Protein AF-0000000068956651 (afdb_homodimer)

Organism: NCBI:txid436295

Solvent-accessible surface area (backbone atoms only — not comparable to full-atom values): 17429 Å² total; per-residue (Å²): 123,46,76,46,71,62,50,81,87,43,48,63,55,54,47,54,40,53,52,33,66,89,42,26,72,74,52,77,58,66,85,76,68,53,68,66,58,46,50,61,71,66,43,92,45,91,49,49,46,50,36,29,34,25,52,97,86,38,73,45,30,41,36,38,42,38,31,48,79,53,74,34,39,35,39,30,31,36,56,51,76,50,58,28,79,94,56,62,94,69,58,56,67,58,52,53,49,51,51,51,50,51,42,32,64,73,71,57,64,34,49,28,40,36,42,76,43,50,67,82,45,53,72,60,51,51,54,41,42,74,72,58,31,42,78,38,27,48,40,72,57,52,32,54,54,96,92,36,68,36,42,22,29,35,31,34,31,68,118,122,47,78,45,72,63,47,82,88,43,48,63,55,52,48,54,40,55,53,33,66,88,42,26,71,75,51,76,58,66,86,78,68,53,67,68,58,47,49,62,70,66,45,92,45,93,49,51,47,52,35,27,34,24,54,96,86,36,73,44,30,41,35,40,40,38,31,50,80,54,75,33,38,35,39,31,30,37,56,50,75,50,58,28,76,92,55,61,94,69,57,56,66,59,54,53,49,51,51,49,49,49,43,32,65,73,70,58,65,35,51,28,39,35,41,75,43,49,67,82,45,52,72,60,52,52,55,41,43,74,73,59,31,40,78,38,29,50,42,70,57,50,31,55,52,95,89,35,67,38,40,21,29,35,32,36,33,68,118

Radius of gyration: 20.9 Å; Cα contacts (8 Å, |Δi|>4): 603; chains: 2; bounding box: 42×64×47 Å

pLDDT: mean 97.46, std 1.66, range [92.06, 98.94]

Secondary structure (DSSP, 8-state):
-EEEE--GGGHHHHHHHHTSHHHHTTSSPPSS--HHHHHHHHS--TTEEEEEEEETTEEEEEEEEE---SGGGTTEEEEEEEE-GGG-SSSHHHHHHHHHHHHHHHTS--SEEEEEEETT-HHHHHHHHHTT-EEEEEEEEEEEETTEEEEEEEEEEE-/-EEEE--GGGHHHHHHHHTSHHHHTTSSPPSS--HHHHHHHHS--TTEEEEEEEETTEEEEEEEEE---SGGGTTEEEEEEEE-GGG-SSSHHHHHHHHHHHHHHHTS--SEEEEEEETT-HHHHHHHHHTT-EEEEEEEEEEEETTEEEEEEEEEEE-

Nearest PDB structures (foldseek):
  2vi7-assembly2_C  TM=9.348E-01  e=1.326E-19  Pseudomonas aeruginosa
  6vfn-assembly1_A  TM=8.875E-01  e=1.197E-13  Bacillus thuringiensis
  2i79-assembly1_E  TM=8.623E-01  e=6.833E-14  Streptococcus pneumoniae TIGR4
  2i79-assembly3_D  TM=8.393E-01  e=7.741E-14  Streptococcus pneumoniae TIGR4
  5wif-assembly1_C  TM=8.301E-01  e=1.129E-12  Yersinia pestis

Sequence (318 aa):
MVIRHAEPKDYDAIRQIHAQPEVYHNTLQVPHPSLEMWQARLTEQAGVKQLVACIDDIVVGHLSIQVPQRPRRSHVADFGICVDARWHNRGIASALIRTMIDMCDNWLRVERIELTVFVDNEPAVAVYKKYGFEIEGTGKKYGLRNGEYVDAYFMARVKMVIRHAEPKDYDAIRQIHAQPEVYHNTLQVPHPSLEMWQARLTEQAGVKQLVACIDDIVVGHLSIQVPQRPRRSHVADFGICVDARWHNRGIASALIRTMIDMCDNWLRVERIELTVFVDNEPAVAVYKKYGFEIEGTGKKYGLRNGEYVDAYFMARVK

InterPro domains:
  IPR000182 GNAT domain [PF00583] (31-133)
  IPR000182 GNAT domain [PS51186] (1-156)
  IPR016181 Acyl-CoA N-acyltransferase [SSF55729] (1-158)
  IPR051531 N-acetyltransferase [PTHR43792] (2-153)

Structure (mmCIF, N/CA/C/O backbone):
data_AF-0000000068956651-model_v1
#
loop_
_entity.id
_entity.type
_entity.pdbx_description
1 polymer N-acetyltransferase
#
loop_
_atom_site.group_PDB
_atom_site.id
_atom_site.type_symbol
_atom_site.label_atom_id
_atom_site.label_alt_id
_atom_site.label_comp_id
_atom_site.label_asym_id
_atom_site.label_entity_id
_atom_site.label_seq_id
_atom_site.pdbx_PDB_ins_code
_atom_site.Cartn_x
_atom_site.Cartn_y
_atom_site.Cartn_z
_atom_site.occupancy
_atom_site.B_iso_or_equiv
_atom_site.auth_seq_id
_atom_site.auth_comp_id
_atom_site.auth_asym_id
_atom_site.auth_atom_id
_atom_site.pdbx_PDB_model_num
ATOM 1 N N . MET A 1 1 ? 7.754 28.656 15.336 1 95.25 1 MET A N 1
ATOM 2 C CA . MET A 1 1 ? 7.281 27.297 15.047 1 95.25 1 MET A CA 1
ATOM 3 C C . MET A 1 1 ? 8.375 26.266 15.312 1 95.25 1 MET A C 1
ATOM 5 O O . MET A 1 1 ? 9.523 26.469 14.93 1 95.25 1 MET A O 1
ATOM 9 N N . VAL A 1 2 ? 8.086 25.188 16 1 97.44 2 VAL A N 1
ATOM 10 C CA . VAL A 1 2 ? 9.031 24.141 16.359 1 97.44 2 VAL A CA 1
ATOM 11 C C . VAL A 1 2 ? 8.531 22.797 15.836 1 97.44 2 VAL A C 1
ATOM 13 O O . VAL A 1 2 ? 7.352 22.469 15.992 1 97.44 2 VAL A O 1
ATOM 16 N N . ILE A 1 3 ? 9.398 22.062 15.156 1 98.62 3 ILE A N 1
ATOM 17 C CA . ILE A 1 3 ? 9.109 20.688 14.773 1 98.62 3 ILE A CA 1
ATOM 18 C C . ILE A 1 3 ? 9.875 19.719 15.68 1 98.62 3 ILE A C 1
ATOM 20 O O . ILE A 1 3 ? 11.078 19.891 15.891 1 98.62 3 ILE A O 1
ATOM 24 N N . ARG A 1 4 ? 9.227 18.797 16.203 1 98.19 4 ARG A N 1
ATOM 25 C CA . ARG A 1 4 ? 9.844 17.812 17.078 1 98.19 4 ARG A CA 1
ATOM 26 C C . ARG A 1 4 ? 9.125 16.469 17 1 98.19 4 ARG A C 1
ATOM 28 O O . ARG A 1 4 ? 8.086 16.344 16.328 1 98.19 4 ARG A O 1
ATOM 35 N N . HIS A 1 5 ? 9.727 15.43 17.609 1 98 5 HIS A N 1
ATOM 36 C CA . HIS A 1 5 ? 9.062 14.133 17.703 1 98 5 HIS A CA 1
ATOM 37 C C . HIS A 1 5 ? 7.844 14.195 18.609 1 98 5 HIS A C 1
ATOM 39 O O . HIS A 1 5 ? 7.887 14.828 19.672 1 98 5 HIS A O 1
ATOM 45 N N . ALA A 1 6 ? 6.785 13.578 18.234 1 97.94 6 ALA A N 1
ATOM 46 C CA . ALA A 1 6 ? 5.582 13.5 19.047 1 97.94 6 ALA A CA 1
ATOM 47 C C . ALA A 1 6 ? 5.859 12.758 20.359 1 97.94 6 ALA A C 1
ATOM 49 O O . ALA A 1 6 ? 6.652 11.812 20.391 1 97.94 6 ALA A O 1
ATOM 50 N N . GLU A 1 7 ? 5.238 13.203 21.375 1 96.44 7 GLU A N 1
ATOM 51 C CA . GLU A 1 7 ? 5.258 12.578 22.703 1 96.44 7 GLU A CA 1
ATOM 52 C C . GLU A 1 7 ? 3.852 12.18 23.141 1 96.44 7 GLU A C 1
ATOM 54 O O . GLU A 1 7 ? 2.861 12.703 22.625 1 96.44 7 GLU A O 1
ATOM 59 N N . PRO A 1 8 ? 3.781 11.25 24.094 1 95.75 8 PRO A N 1
ATOM 60 C CA . PRO A 1 8 ? 2.455 10.812 24.547 1 95.75 8 PRO A CA 1
ATOM 61 C C . PRO A 1 8 ? 1.551 11.977 24.938 1 95.75 8 PRO A C 1
ATOM 63 O O . PRO A 1 8 ? 0.34 11.93 24.703 1 95.75 8 PRO A O 1
ATOM 66 N N . LYS A 1 9 ? 2.029 13.008 25.422 1 96 9 LYS A N 1
ATOM 67 C CA . LYS A 1 9 ? 1.229 14.164 25.812 1 96 9 LYS A CA 1
ATOM 68 C C . LYS A 1 9 ? 0.587 14.836 24.609 1 96 9 LYS A C 1
ATOM 70 O O . LYS A 1 9 ? -0.332 15.641 24.75 1 96 9 LYS A O 1
ATOM 75 N N . ASP A 1 10 ? 1.104 14.555 23.406 1 97.44 10 ASP A N 1
ATOM 76 C CA . ASP A 1 10 ? 0.609 15.188 22.188 1 97.44 10 ASP A CA 1
ATOM 77 C C . ASP A 1 10 ? -0.541 14.383 21.578 1 97.44 10 ASP A C 1
ATOM 79 O O . ASP A 1 10 ? -1.213 14.852 20.656 1 97.44 10 ASP A O 1
ATOM 83 N N . TYR A 1 11 ? -0.75 13.18 22.078 1 96.81 11 TYR A N 1
ATOM 84 C CA . TYR A 1 11 ? -1.603 12.219 21.391 1 96.81 11 TYR A CA 1
ATOM 85 C C . TYR A 1 11 ? -3.033 12.734 21.281 1 96.81 11 TYR A C 1
ATOM 87 O O . TYR A 1 11 ? -3.678 12.586 20.25 1 96.81 11 TYR A O 1
ATOM 95 N N . ASP A 1 12 ? -3.516 13.336 22.281 1 96.5 12 ASP A N 1
ATOM 96 C CA . ASP A 1 12 ? -4.879 13.859 22.25 1 96.5 12 ASP A CA 1
ATOM 97 C C . ASP A 1 12 ? -5.008 14.984 21.234 1 96.5 12 ASP A C 1
ATOM 99 O O . ASP A 1 12 ? -6.004 15.062 20.5 1 96.5 12 ASP A O 1
ATOM 103 N N . ALA A 1 13 ? -4.074 15.875 21.203 1 97.56 13 ALA A N 1
ATOM 104 C CA . ALA A 1 13 ? -4.094 16.969 20.234 1 97.56 13 ALA A CA 1
ATOM 105 C C . ALA A 1 13 ? -4.055 16.422 18.797 1 97.56 13 ALA A C 1
ATOM 107 O O . ALA A 1 13 ? -4.777 16.906 17.938 1 97.56 13 ALA A O 1
ATOM 108 N N . ILE A 1 14 ? -3.223 15.422 18.578 1 98.06 14 ILE A N 1
ATOM 109 C CA . ILE A 1 14 ? -3.133 14.797 17.266 1 98.06 14 ILE A CA 1
ATOM 110 C C . ILE A 1 14 ? -4.48 14.188 16.875 1 98.06 14 ILE A C 1
ATOM 112 O O . ILE A 1 14 ? -4.98 14.406 15.773 1 98.06 14 ILE A O 1
ATOM 116 N N . ARG A 1 15 ? -5.055 13.438 17.797 1 97.88 15 ARG A N 1
ATOM 117 C CA . ARG A 1 15 ? -6.367 12.844 17.578 1 97.88 15 ARG A CA 1
ATOM 118 C C . ARG A 1 15 ? -7.398 13.906 17.219 1 97.88 15 ARG A C 1
ATOM 120 O O . ARG A 1 15 ? -8.195 13.734 16.297 1 97.88 15 ARG A O 1
ATOM 127 N N . GLN A 1 16 ? -7.398 15.008 17.922 1 97.38 16 GLN A N 1
ATOM 128 C CA . GLN A 1 16 ? -8.367 16.078 17.719 1 97.38 16 GLN A CA 1
ATOM 129 C C . GLN A 1 16 ? -8.211 16.688 16.328 1 97.38 16 GLN A C 1
ATOM 131 O O . GLN A 1 16 ? -9.203 17 15.664 1 97.38 16 GLN A O 1
ATOM 136 N N . ILE A 1 17 ? -7.004 16.859 15.914 1 98.06 17 ILE A N 1
ATOM 137 C CA . ILE A 1 17 ? -6.766 17.375 14.57 1 98.06 17 ILE A CA 1
ATOM 138 C C . ILE A 1 17 ? -7.344 16.422 13.539 1 98.06 17 ILE A C 1
ATOM 140 O O . ILE A 1 17 ? -8.078 16.828 12.641 1 98.06 17 ILE A O 1
ATOM 144 N N . HIS A 1 18 ? -7.09 15.133 13.688 1 97.69 18 HIS A N 1
ATOM 145 C CA . HIS A 1 18 ? -7.504 14.117 12.727 1 97.69 18 HIS A CA 1
ATOM 146 C C . HIS A 1 18 ? -9.016 13.898 12.773 1 97.69 18 HIS A C 1
ATOM 148 O O . HIS A 1 18 ? -9.586 13.281 11.867 1 97.69 18 HIS A O 1
ATOM 154 N N . ALA A 1 19 ? -9.641 14.453 13.805 1 97.56 19 ALA A N 1
ATOM 155 C CA . ALA A 1 19 ? -11.086 14.305 13.938 1 97.56 19 ALA A CA 1
ATOM 156 C C . ALA A 1 19 ? -11.828 15.438 13.234 1 97.56 19 ALA A C 1
ATOM 158 O O . ALA A 1 19 ? -13.055 15.422 13.141 1 97.56 19 ALA A O 1
ATOM 159 N N . GLN A 1 20 ? -11.117 16.406 12.75 1 97.88 20 GLN A N 1
ATOM 160 C CA . GLN A 1 20 ? -11.727 17.5 12.008 1 97.88 20 GLN A CA 1
ATOM 161 C C . GLN A 1 20 ? -12.195 17.047 10.633 1 97.88 20 GLN A C 1
ATOM 163 O O . GLN A 1 20 ? -11.438 16.406 9.898 1 97.88 20 GLN A O 1
ATOM 168 N N . PRO A 1 21 ? -13.375 17.391 10.258 1 97.06 21 PRO A N 1
ATOM 169 C CA . PRO A 1 21 ? -13.867 17 8.938 1 97.06 21 PRO A CA 1
ATOM 170 C C . PRO A 1 21 ? -12.977 17.484 7.797 1 97.06 21 PRO A C 1
ATOM 172 O O . PRO A 1 21 ? -12.805 16.797 6.797 1 97.06 21 PRO A O 1
ATOM 175 N N . GLU A 1 22 ? -12.414 18.625 7.941 1 95.5 22 GLU A N 1
ATOM 176 C CA . GLU A 1 22 ? -11.516 19.203 6.945 1 95.5 22 GLU A CA 1
ATOM 177 C C . GLU A 1 22 ? -10.273 18.328 6.758 1 95.5 22 GLU A C 1
ATOM 179 O O . GLU A 1 22 ? -9.633 18.359 5.707 1 95.5 22 GLU A O 1
ATOM 184 N N . VAL A 1 23 ? -10.008 17.516 7.789 1 96.5 23 VAL A N 1
ATOM 185 C CA . VAL A 1 23 ? -8.797 16.703 7.793 1 96.5 23 VAL A CA 1
ATOM 186 C C . VAL A 1 23 ? -9.125 15.273 7.355 1 96.5 23 VAL A C 1
ATOM 188 O O . VAL A 1 23 ? -8.617 14.797 6.344 1 96.5 23 VAL A O 1
ATOM 191 N N . TYR A 1 24 ? -10.094 14.625 8.102 1 96.5 24 TYR A N 1
ATOM 192 C CA . TYR A 1 24 ? -10.305 13.211 7.82 1 96.5 24 TYR A CA 1
ATOM 193 C C . TYR A 1 24 ? -10.93 13.016 6.445 1 96.5 24 TYR A C 1
ATOM 195 O O . TYR A 1 24 ? -10.852 11.93 5.867 1 96.5 24 TYR A O 1
ATOM 203 N N . HIS A 1 25 ? -11.5 14.062 5.859 1 96.81 25 HIS A N 1
ATOM 204 C CA . HIS A 1 25 ? -12.047 14.031 4.508 1 96.81 25 HIS A CA 1
ATOM 205 C C . HIS A 1 25 ? -10.984 13.648 3.488 1 96.81 25 HIS A C 1
ATOM 207 O O . HIS A 1 25 ? -11.281 13.016 2.475 1 96.81 25 HIS A O 1
ATOM 213 N N . ASN A 1 26 ? -9.805 13.953 3.791 1 97 26 ASN A N 1
ATOM 214 C CA . ASN A 1 26 ? -8.703 13.734 2.859 1 97 26 ASN A CA 1
ATOM 215 C C . ASN A 1 26 ? -7.789 12.602 3.326 1 97 26 ASN A C 1
ATOM 217 O O . ASN A 1 26 ? -6.641 12.508 2.891 1 97 26 ASN A O 1
ATOM 221 N N . THR A 1 27 ? -8.242 11.742 4.188 1 96.5 27 THR A N 1
ATOM 222 C CA . THR A 1 27 ? -7.562 10.539 4.656 1 96.5 27 THR A CA 1
ATOM 223 C C . THR A 1 27 ? -8.422 9.305 4.426 1 96.5 27 THR A C 1
ATOM 225 O O . THR A 1 27 ? -9.492 9.391 3.814 1 96.5 27 THR A O 1
ATOM 228 N N . LEU A 1 28 ? -7.988 8.203 4.941 1 96.94 28 LEU A N 1
ATOM 229 C CA . LEU A 1 28 ? -8.75 6.969 4.855 1 96.94 28 LEU A CA 1
ATOM 230 C C . LEU A 1 28 ? -9.383 6.621 6.199 1 96.94 28 LEU A C 1
ATOM 232 O O . LEU A 1 28 ? -9.859 5.5 6.398 1 96.94 2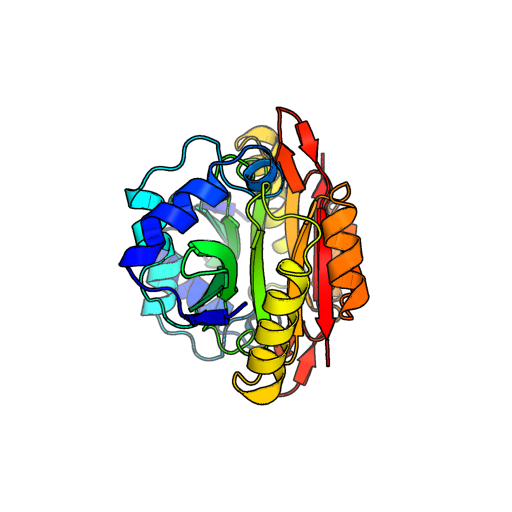8 LEU A O 1
ATOM 236 N N . GLN A 1 29 ? -9.328 7.562 7.129 1 95.69 29 GLN A N 1
ATOM 237 C CA . GLN A 1 29 ? -9.969 7.414 8.43 1 95.69 29 GLN A CA 1
ATOM 238 C C . GLN A 1 29 ? -11.469 7.664 8.328 1 95.69 29 GLN A C 1
ATOM 240 O O . GLN A 1 29 ? -11.922 8.492 7.539 1 95.69 29 GLN A O 1
ATOM 245 N N . VAL A 1 30 ? -12.195 6.953 9.18 1 94.94 30 VAL A N 1
ATOM 246 C CA . VAL A 1 30 ? -13.617 7.242 9.312 1 94.94 30 VAL A CA 1
ATOM 247 C C . VAL A 1 30 ? -13.828 8.281 10.414 1 94.94 30 VAL A C 1
ATOM 249 O O . VAL A 1 30 ? -12.953 8.484 11.258 1 94.94 30 VAL A O 1
ATOM 252 N N . PRO A 1 31 ? -14.93 8.961 10.359 1 95.81 31 PRO A N 1
ATOM 253 C CA . PRO A 1 31 ? -15.203 9.953 11.406 1 95.81 31 PRO A CA 1
ATOM 254 C C . PRO A 1 31 ? -15.203 9.352 12.805 1 95.81 31 PRO A C 1
ATOM 256 O O . PRO A 1 31 ? -15.305 8.133 12.961 1 95.81 31 PRO A O 1
ATOM 259 N N . HIS A 1 32 ? -14.914 10.148 13.797 1 95 32 HIS A N 1
ATOM 260 C CA . HIS A 1 32 ? -15.008 9.859 15.227 1 95 32 HIS A CA 1
ATOM 261 C C . HIS A 1 32 ? -14 8.789 15.633 1 95 32 HIS A C 1
ATOM 263 O O . HIS A 1 32 ? -14.383 7.758 16.203 1 95 32 HIS A O 1
ATOM 269 N N . PRO A 1 33 ? -12.75 9.07 15.367 1 92.94 33 PRO A N 1
ATOM 270 C CA . PRO A 1 33 ? -11.734 8.102 15.789 1 92.94 33 PRO A CA 1
ATOM 271 C C . PRO A 1 33 ? -11.625 7.992 17.297 1 92.94 33 PRO A C 1
ATOM 273 O O . PRO A 1 33 ? -11.75 8.992 18.016 1 92.94 33 PRO A O 1
ATOM 276 N N . SER A 1 34 ? -11.391 6.852 17.781 1 92.69 34 SER A N 1
ATOM 277 C CA . SER A 1 34 ? -11.227 6.648 19.203 1 92.69 34 SER A CA 1
ATOM 278 C C . SER A 1 34 ? -9.82 7.02 19.672 1 92.69 34 SER A C 1
ATOM 280 O O . SER A 1 34 ? -8.883 7.023 18.859 1 92.69 34 SER A O 1
ATOM 282 N N . LEU A 1 35 ? -9.758 7.316 20.906 1 92.12 35 LEU A N 1
ATOM 283 C CA . LEU A 1 35 ? -8.445 7.57 21.484 1 92.12 35 LEU A CA 1
ATOM 284 C C . LEU A 1 35 ? -7.574 6.32 21.422 1 92.12 35 LEU A C 1
ATOM 286 O O . LEU A 1 35 ? -6.375 6.41 21.141 1 92.12 35 LEU A O 1
ATOM 290 N N . GLU A 1 36 ? -8.117 5.23 21.656 1 93.38 36 GLU A N 1
ATOM 291 C CA . GLU A 1 36 ? -7.395 3.963 21.625 1 93.38 36 GLU A CA 1
ATOM 292 C C . GLU A 1 36 ? -6.77 3.707 20.266 1 93.38 36 GLU A C 1
ATOM 294 O O . GLU A 1 36 ? -5.621 3.271 20.172 1 93.38 36 GLU A O 1
ATOM 299 N N . MET A 1 37 ? -7.5 3.979 19.266 1 92.81 37 MET A N 1
ATOM 300 C CA . MET A 1 37 ? -7 3.822 17.906 1 92.81 37 MET A CA 1
ATOM 301 C C . MET A 1 37 ? -5.762 4.684 17.688 1 92.81 37 MET A C 1
ATOM 303 O O . MET A 1 37 ? -4.746 4.199 17.172 1 92.81 37 MET A O 1
ATOM 307 N N . TRP A 1 38 ? -5.824 5.898 18.094 1 94.06 38 TRP A N 1
ATOM 308 C CA . TRP A 1 38 ? -4.727 6.824 17.844 1 94.06 38 TRP A CA 1
ATOM 309 C C . TRP A 1 38 ? -3.537 6.52 18.75 1 94.06 38 TRP A C 1
ATOM 311 O O . TRP A 1 38 ? -2.383 6.672 18.344 1 94.06 38 TRP A O 1
ATOM 321 N N . GLN A 1 39 ? -3.818 6.109 19.922 1 94.25 39 GLN A N 1
ATOM 322 C CA . GLN A 1 39 ? -2.723 5.664 20.781 1 94.25 39 GLN A CA 1
ATOM 323 C C . GLN A 1 39 ? -1.95 4.52 20.141 1 94.25 39 GLN A C 1
ATOM 325 O O . GLN A 1 39 ? -0.717 4.523 20.125 1 94.25 39 GLN A O 1
ATOM 330 N N . ALA A 1 40 ? -2.643 3.596 19.641 1 94.44 40 ALA A N 1
ATOM 331 C CA . ALA A 1 40 ? -2.002 2.467 18.969 1 94.44 40 ALA A CA 1
ATOM 332 C C . ALA A 1 40 ? -1.2 2.93 17.75 1 94.44 40 ALA A C 1
ATOM 334 O O . ALA A 1 40 ? -0.077 2.471 17.531 1 94.44 40 ALA A O 1
ATOM 335 N N . ARG A 1 41 ? -1.756 3.838 17 1 94.81 41 ARG A N 1
ATOM 336 C CA . ARG A 1 41 ? -1.136 4.344 15.781 1 94.81 41 ARG A CA 1
ATOM 337 C C . ARG A 1 41 ? 0.124 5.145 16.094 1 94.81 41 ARG A C 1
ATOM 339 O O . ARG A 1 41 ? 1.064 5.172 15.305 1 94.81 41 ARG A O 1
ATOM 346 N N . LEU A 1 42 ? 0.114 5.762 17.266 1 96.81 42 LEU A N 1
ATOM 347 C CA . LEU A 1 42 ? 1.177 6.707 17.594 1 96.81 42 LEU A CA 1
ATOM 348 C C . LEU A 1 42 ? 2.25 6.039 18.453 1 96.81 42 LEU A C 1
ATOM 350 O O . LEU A 1 42 ? 3.346 6.582 18.609 1 96.81 42 LEU A O 1
ATOM 354 N N . THR A 1 43 ? 1.891 4.914 18.938 1 95.62 43 THR A N 1
ATOM 355 C CA . THR A 1 43 ? 2.881 4.168 19.703 1 95.62 43 THR A CA 1
ATOM 356 C C . THR A 1 43 ? 4.09 3.828 18.844 1 95.62 43 THR A C 1
ATOM 358 O O . THR A 1 43 ? 3.947 3.549 17.641 1 95.62 43 THR A O 1
ATOM 361 N N . GLU A 1 44 ? 5.227 3.787 19.484 1 94.38 44 GLU A N 1
ATOM 362 C CA . GLU A 1 44 ? 6.48 3.539 18.781 1 94.38 44 GLU A CA 1
ATOM 363 C C . GLU A 1 44 ? 6.43 2.225 18 1 94.38 44 GLU A C 1
ATOM 365 O O . GLU A 1 44 ? 6.051 1.188 18.562 1 94.38 44 GLU A O 1
ATOM 370 N N . GLN A 1 45 ? 6.785 2.332 16.766 1 95.69 45 GLN A N 1
ATOM 371 C CA . GLN A 1 45 ? 6.855 1.182 15.875 1 95.69 45 GLN A CA 1
ATOM 372 C C . GLN A 1 45 ? 8.109 1.237 15.016 1 95.69 45 GLN A C 1
ATOM 374 O O . GLN A 1 45 ? 8.539 2.316 14.594 1 95.69 45 GLN A O 1
ATOM 379 N N . ALA A 1 46 ? 8.68 0.063 14.766 1 95.81 46 ALA A N 1
ATOM 380 C CA . ALA A 1 46 ? 9.852 0.002 13.891 1 95.81 46 ALA A CA 1
ATOM 381 C C . ALA A 1 46 ? 9.555 0.632 12.531 1 95.81 46 ALA A C 1
ATOM 383 O O . ALA A 1 46 ? 8.523 0.346 11.922 1 95.81 46 ALA A O 1
ATOM 384 N N . GLY A 1 47 ? 10.391 1.574 12.094 1 97.56 47 GLY A N 1
ATOM 385 C CA . GLY A 1 47 ? 10.289 2.17 10.766 1 97.56 47 GLY A CA 1
ATOM 386 C C . GLY A 1 47 ? 9.32 3.34 10.719 1 97.56 47 GLY A C 1
ATOM 387 O O . GLY A 1 47 ? 9.062 3.887 9.641 1 97.56 47 GLY A O 1
ATOM 388 N N . VAL A 1 48 ? 8.797 3.701 11.906 1 98.19 48 VAL A N 1
ATOM 389 C CA . VAL A 1 48 ? 7.816 4.781 11.914 1 98.19 48 VAL A CA 1
ATOM 390 C C . VAL A 1 48 ? 8.336 5.949 12.75 1 98.19 48 VAL A C 1
ATOM 392 O O . VAL A 1 48 ? 8.852 5.75 13.852 1 98.19 48 VAL A O 1
ATOM 395 N N . LYS A 1 49 ? 8.273 7.141 12.211 1 98.12 49 LYS A N 1
ATOM 396 C CA . LYS A 1 49 ? 8.57 8.375 12.93 1 98.12 49 LYS A CA 1
ATOM 397 C C . LYS A 1 49 ? 7.355 9.297 12.969 1 98.12 49 LYS A C 1
ATOM 399 O O . LYS A 1 49 ? 6.641 9.43 11.977 1 98.12 49 LYS A O 1
ATOM 404 N N . GLN A 1 50 ? 7.152 9.852 14.141 1 98.5 50 GLN A N 1
ATOM 405 C CA . GLN A 1 50 ? 6.059 10.789 14.359 1 98.5 50 GLN A CA 1
ATOM 406 C C . GLN A 1 50 ? 6.586 12.195 14.648 1 98.5 50 GLN A C 1
ATOM 408 O O . GLN A 1 50 ? 7.305 12.398 15.625 1 98.5 50 GLN A O 1
ATOM 413 N N . LEU A 1 51 ? 6.16 13.125 13.789 1 98.75 51 LEU A N 1
ATOM 414 C CA . LEU A 1 51 ? 6.559 14.516 13.992 1 98.75 51 LEU A CA 1
ATOM 415 C C . LEU A 1 51 ? 5.344 15.391 14.266 1 98.75 51 LEU A C 1
ATOM 417 O O . LEU A 1 51 ? 4.277 15.18 13.695 1 98.75 51 LEU A O 1
ATOM 421 N N . VAL A 1 52 ? 5.535 16.406 15.109 1 98.81 52 VAL A N 1
ATOM 422 C CA . VAL A 1 52 ? 4.516 17.438 15.305 1 98.81 52 VAL A CA 1
ATOM 423 C C . VAL A 1 52 ? 5.121 18.812 15.047 1 98.81 52 VAL A C 1
ATOM 425 O O . VAL A 1 52 ? 6.309 19.031 15.289 1 98.81 52 VAL A O 1
ATOM 428 N N . ALA A 1 53 ? 4.328 19.688 14.508 1 98.88 53 ALA A N 1
ATOM 429 C CA . ALA A 1 53 ? 4.605 21.109 14.469 1 98.88 53 ALA A CA 1
ATOM 430 C C . ALA A 1 53 ? 3.91 21.844 15.625 1 98.88 53 ALA A C 1
ATOM 432 O O . ALA A 1 53 ? 2.715 21.641 15.859 1 98.88 53 ALA A O 1
ATOM 433 N N . CYS A 1 54 ? 4.684 22.688 16.328 1 98.62 54 CYS A N 1
ATOM 434 C CA . CYS A 1 54 ? 4.141 23.391 17.484 1 98.62 54 CYS A CA 1
ATOM 435 C C . CYS A 1 54 ? 4.328 24.906 17.328 1 98.62 54 CYS A C 1
ATOM 437 O O . CYS A 1 54 ? 5.379 25.359 16.875 1 98.62 54 CYS A O 1
ATOM 439 N N . ILE A 1 55 ? 3.25 25.625 17.594 1 98 55 ILE A N 1
ATOM 440 C CA . ILE A 1 55 ? 3.297 27.062 17.75 1 98 55 ILE A CA 1
ATOM 441 C C . ILE A 1 55 ? 2.883 27.438 19.172 1 98 55 ILE A C 1
ATOM 443 O O . ILE A 1 55 ? 1.767 27.141 19.609 1 98 55 ILE A O 1
ATOM 447 N N . ASP A 1 56 ? 3.773 28.125 19.938 1 95.44 56 ASP A N 1
ATOM 448 C CA . ASP A 1 56 ? 3.543 28.453 21.344 1 95.44 56 ASP A CA 1
ATOM 449 C C . ASP A 1 56 ? 3.113 27.234 22.141 1 95.44 56 ASP A C 1
ATOM 451 O O . ASP A 1 56 ? 2.113 27.266 22.859 1 95.44 56 ASP A O 1
ATOM 455 N N . ASP A 1 57 ? 3.693 26 21.859 1 94.06 57 ASP A N 1
ATOM 456 C CA . ASP A 1 57 ? 3.564 24.719 22.547 1 94.06 57 ASP A CA 1
ATOM 457 C C . ASP A 1 57 ? 2.219 24.062 22.234 1 94.06 57 ASP A C 1
ATOM 459 O O . ASP A 1 57 ? 1.831 23.094 22.891 1 94.06 57 ASP A O 1
ATOM 463 N N . ILE A 1 58 ? 1.542 24.672 21.281 1 97.56 58 ILE A N 1
ATOM 464 C CA . ILE A 1 58 ? 0.313 24.062 20.781 1 97.56 58 ILE A CA 1
ATOM 465 C C . ILE A 1 58 ? 0.621 23.219 19.547 1 97.56 58 ILE A C 1
ATOM 467 O O . ILE A 1 58 ? 1.26 23.688 18.594 1 97.56 58 ILE A O 1
ATOM 471 N N . VAL A 1 59 ? 0.198 21.953 19.609 1 98.75 59 VAL A N 1
ATOM 472 C CA . VAL A 1 59 ? 0.351 21.109 18.438 1 98.75 59 VAL A CA 1
ATOM 473 C C . VAL A 1 59 ? -0.614 21.562 17.344 1 98.75 59 VAL A C 1
ATOM 475 O O . VAL A 1 59 ? -1.83 21.578 17.547 1 98.75 59 VAL A O 1
ATOM 478 N N . VAL A 1 60 ? -0.076 21.891 16.141 1 98.69 60 VAL A N 1
ATOM 479 C CA . VAL A 1 60 ? -0.92 22.453 15.102 1 98.69 60 VAL A CA 1
ATOM 480 C C . VAL A 1 60 ? -0.798 21.625 13.828 1 98.69 60 VAL A C 1
ATOM 482 O O . VAL A 1 60 ? -1.486 21.891 12.836 1 98.69 60 VAL A O 1
ATOM 485 N N . GLY A 1 61 ? 0.088 20.625 13.789 1 98.75 61 GLY A N 1
ATOM 486 C CA . GLY A 1 61 ? 0.276 19.719 12.664 1 98.75 61 GLY A CA 1
ATOM 487 C C . GLY A 1 61 ? 0.947 18.406 13.047 1 98.75 61 GLY A C 1
ATOM 488 O O . GLY A 1 61 ? 1.588 18.328 14.102 1 98.75 61 GLY A O 1
ATOM 489 N N . HIS A 1 62 ? 0.758 17.422 12.234 1 98.81 62 HIS A N 1
ATOM 490 C CA . HIS A 1 62 ? 1.287 16.078 12.461 1 98.81 62 HIS A CA 1
ATOM 491 C C . HIS A 1 62 ? 1.717 15.43 11.148 1 98.81 62 HIS A C 1
ATOM 493 O O . HIS A 1 62 ? 1.047 15.578 10.125 1 98.81 62 HIS A O 1
ATOM 499 N N . LEU A 1 63 ? 2.838 14.781 11.164 1 98.88 63 LEU A N 1
ATOM 500 C CA . LEU A 1 63 ? 3.348 14.031 10.016 1 98.88 63 LEU A CA 1
ATOM 501 C C . LEU A 1 63 ? 3.971 12.711 10.469 1 98.88 63 LEU A C 1
ATOM 503 O O . LEU A 1 63 ? 4.801 12.688 11.375 1 98.88 63 LEU A O 1
ATOM 507 N N . SER A 1 64 ? 3.547 11.68 9.875 1 98.75 64 SER A N 1
ATOM 508 C CA . SER A 1 64 ? 4.117 10.359 10.125 1 98.75 64 SER A CA 1
ATOM 509 C C . SER A 1 64 ? 4.93 9.867 8.938 1 98.75 64 SER A C 1
ATOM 511 O O . SER A 1 64 ? 4.488 9.984 7.789 1 98.75 64 SER A O 1
ATOM 513 N N . ILE A 1 65 ? 6.133 9.422 9.188 1 98.75 65 ILE A N 1
ATOM 514 C CA . ILE A 1 65 ? 6.996 8.789 8.195 1 98.75 65 ILE A CA 1
ATOM 515 C C . ILE A 1 65 ? 7 7.277 8.406 1 98.75 65 ILE A C 1
ATOM 517 O O . ILE A 1 65 ? 7.195 6.801 9.523 1 98.75 65 ILE A O 1
ATOM 521 N N . GLN A 1 66 ? 6.742 6.562 7.379 1 98.62 66 GLN A N 1
ATOM 522 C CA . GLN A 1 66 ? 6.809 5.109 7.445 1 98.62 66 GLN A CA 1
ATOM 523 C C . GLN A 1 66 ? 7.832 4.559 6.461 1 98.62 66 GLN A C 1
ATOM 525 O O . GLN A 1 66 ? 7.695 4.742 5.246 1 98.62 66 GLN A O 1
ATOM 530 N N . VAL A 1 67 ? 8.852 3.893 6.977 1 98.56 67 VAL A N 1
ATOM 531 C CA . VAL A 1 67 ? 9.828 3.168 6.172 1 98.56 67 VAL A CA 1
ATOM 532 C C . VAL A 1 67 ? 9.609 1.664 6.32 1 98.56 67 VAL A C 1
ATOM 534 O O . VAL A 1 67 ? 9.852 1.098 7.391 1 98.56 67 VAL A O 1
ATOM 537 N N . PRO A 1 68 ? 9.141 1.035 5.195 1 97.81 68 PRO A N 1
ATOM 538 C CA . PRO A 1 68 ? 8.945 -0.414 5.289 1 97.81 68 PRO A CA 1
ATOM 539 C C . PRO A 1 68 ? 10.195 -1.147 5.773 1 97.81 68 PRO A C 1
ATOM 541 O O . PRO A 1 68 ? 11.312 -0.778 5.402 1 97.81 68 PRO A O 1
ATOM 544 N N . GLN A 1 69 ? 9.93 -2.195 6.543 1 95.31 69 GLN A N 1
ATOM 545 C CA . GLN A 1 69 ? 11.055 -2.947 7.098 1 95.31 69 GLN A CA 1
ATOM 546 C C . GLN A 1 69 ? 11.484 -4.062 6.148 1 95.31 69 GLN A C 1
ATOM 548 O O . GLN A 1 69 ? 12.57 -4.625 6.301 1 95.31 69 GLN A O 1
ATOM 553 N N . ARG A 1 70 ? 10.609 -4.426 5.219 1 94 70 ARG A N 1
ATOM 554 C CA . ARG A 1 70 ? 11 -5.391 4.199 1 94 70 ARG A CA 1
ATOM 555 C C . ARG A 1 70 ? 12.172 -4.867 3.369 1 94 70 ARG A C 1
ATOM 557 O O . ARG A 1 70 ? 12.094 -3.773 2.807 1 94 70 ARG A O 1
ATOM 564 N N . PRO A 1 71 ? 13.211 -5.664 3.219 1 95.56 71 PRO A N 1
ATOM 565 C CA . PRO A 1 71 ? 14.461 -5.145 2.664 1 95.56 71 PRO A CA 1
ATOM 566 C C . PRO A 1 71 ? 14.297 -4.602 1.245 1 95.56 71 PRO A C 1
ATOM 568 O O . PRO A 1 71 ? 14.914 -3.598 0.889 1 95.56 71 PRO A O 1
ATOM 571 N N . ARG A 1 72 ? 13.453 -5.176 0.453 1 97.81 72 ARG A N 1
ATOM 572 C CA . ARG A 1 72 ? 13.391 -4.816 -0.959 1 97.81 72 ARG A CA 1
ATOM 573 C C . ARG A 1 72 ? 12.555 -3.559 -1.165 1 97.81 72 ARG A C 1
ATOM 575 O O . ARG A 1 72 ? 12.445 -3.055 -2.285 1 97.81 72 ARG A O 1
ATOM 582 N N . ARG A 1 73 ? 11.992 -3.023 -0.052 1 98.44 73 ARG A N 1
ATOM 583 C CA . ARG A 1 73 ? 11.273 -1.751 -0.095 1 98.44 73 ARG A CA 1
ATOM 584 C C . ARG A 1 73 ? 11.812 -0.788 0.96 1 98.44 73 ARG A C 1
ATOM 5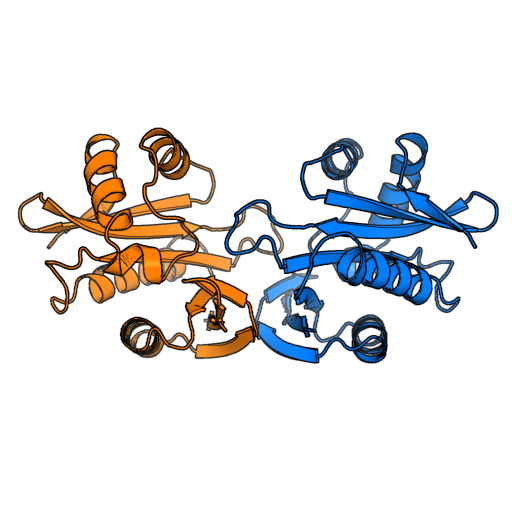86 O O . ARG A 1 73 ? 11.219 0.262 1.209 1 98.44 73 ARG A O 1
ATOM 593 N N . SER A 1 74 ? 12.945 -1.153 1.613 1 98 74 SER A N 1
ATOM 594 C CA . SER A 1 74 ? 13.406 -0.389 2.768 1 98 74 SER A CA 1
ATOM 595 C C . SER A 1 74 ? 14.023 0.939 2.342 1 98 74 SER A C 1
ATOM 597 O O . SER A 1 74 ? 14.289 1.804 3.178 1 98 74 SER A O 1
ATOM 599 N N . HIS A 1 75 ? 14.242 1.139 1.037 1 98.69 75 HIS A N 1
ATOM 600 C CA . HIS A 1 75 ? 14.727 2.408 0.508 1 98.69 75 HIS A CA 1
ATOM 601 C C . HIS A 1 75 ? 13.578 3.373 0.25 1 98.69 75 HIS A C 1
ATOM 603 O O . HIS A 1 75 ? 13.781 4.473 -0.263 1 98.69 75 HIS A O 1
ATOM 609 N N . VAL A 1 76 ? 12.344 3.033 0.565 1 98.88 76 VAL A N 1
ATOM 610 C CA . VAL A 1 76 ? 11.133 3.799 0.303 1 98.88 76 VAL A CA 1
ATOM 611 C C . VAL A 1 76 ? 10.57 4.34 1.616 1 98.88 76 VAL A C 1
ATOM 613 O O . VAL A 1 76 ? 10.625 3.662 2.646 1 98.88 76 VAL A O 1
ATOM 616 N N . ALA A 1 77 ? 9.992 5.52 1.589 1 98.88 77 ALA A N 1
ATOM 617 C CA . ALA A 1 77 ? 9.195 6.051 2.689 1 98.88 77 ALA A CA 1
ATOM 618 C C . ALA A 1 77 ? 7.809 6.469 2.207 1 98.88 77 ALA A C 1
ATOM 620 O O . ALA A 1 77 ? 7.66 6.984 1.098 1 98.88 77 ALA A O 1
ATOM 621 N N . ASP A 1 78 ? 6.867 6.199 2.938 1 98.75 78 ASP A N 1
ATOM 622 C CA . ASP A 1 78 ? 5.527 6.77 2.824 1 98.75 78 ASP A CA 1
ATOM 623 C C . ASP A 1 78 ? 5.238 7.723 3.98 1 98.75 78 ASP A C 1
ATOM 625 O O . ASP A 1 78 ? 5.863 7.633 5.039 1 98.75 78 ASP A O 1
ATOM 629 N N . PHE A 1 79 ? 4.281 8.633 3.73 1 98.75 79 PHE A N 1
ATOM 630 C CA . PHE A 1 79 ? 3.996 9.555 4.824 1 98.75 79 PHE A CA 1
ATOM 631 C C . PHE A 1 79 ? 2.562 10.062 4.746 1 98.75 79 PHE A C 1
ATOM 633 O O . PHE A 1 79 ? 1.917 9.961 3.703 1 98.75 79 PHE A O 1
ATOM 640 N N . GLY A 1 80 ? 2.068 10.484 5.82 1 98.12 80 GLY A N 1
ATOM 641 C CA . GLY A 1 80 ? 0.844 11.25 5.98 1 98.12 80 GLY A CA 1
ATOM 642 C C . GLY A 1 80 ? 1.047 12.547 6.75 1 98.12 80 GLY A C 1
ATOM 643 O O . GLY A 1 80 ? 1.936 12.633 7.598 1 98.12 80 GLY A O 1
ATOM 644 N N . ILE A 1 81 ? 0.197 13.477 6.43 1 98.62 81 ILE A N 1
ATOM 645 C CA . ILE A 1 81 ? 0.365 14.789 7.043 1 98.62 81 ILE A CA 1
ATOM 646 C C . ILE A 1 81 ? -1.001 15.438 7.262 1 98.62 81 ILE A C 1
ATOM 648 O O . ILE A 1 81 ? -1.922 15.242 6.465 1 98.62 81 ILE A O 1
ATOM 652 N N . CYS A 1 82 ? -1.083 16.125 8.328 1 98.12 82 CYS A N 1
ATOM 653 C CA . CYS A 1 82 ? -2.262 16.953 8.586 1 98.12 82 CYS A CA 1
ATOM 654 C C . CYS A 1 82 ? -1.884 18.234 9.305 1 98.12 82 CYS A C 1
ATOM 656 O O . CYS A 1 82 ? -0.864 18.297 10 1 98.12 82 CYS A O 1
ATOM 658 N N . VAL A 1 83 ? -2.629 19.219 9.023 1 98.31 83 VAL A N 1
ATOM 659 C CA . VAL A 1 83 ? -2.531 20.516 9.703 1 98.31 83 VAL A CA 1
ATOM 660 C C . VAL A 1 83 ? -3.893 20.891 10.281 1 98.31 83 VAL A C 1
ATOM 662 O O . VAL A 1 83 ? -4.922 20.734 9.617 1 98.31 83 VAL A O 1
ATOM 665 N N . ASP A 1 84 ? -3.881 21.312 11.492 1 98.38 84 ASP A N 1
ATOM 666 C CA . ASP A 1 84 ? -5.094 21.859 12.094 1 98.38 84 ASP A CA 1
ATOM 667 C C . ASP A 1 84 ? -5.73 22.922 11.188 1 98.38 84 ASP A C 1
ATOM 669 O O . ASP A 1 84 ? -5.07 23.859 10.766 1 98.38 84 ASP A O 1
ATOM 673 N N . ALA A 1 85 ? -6.961 22.734 10.945 1 96.94 85 ALA A N 1
ATOM 674 C CA . ALA A 1 85 ? -7.664 23.578 9.984 1 96.94 85 ALA A CA 1
ATOM 675 C C . ALA A 1 85 ? -7.633 25.047 10.414 1 96.94 85 ALA A C 1
ATOM 677 O O . ALA A 1 85 ? -7.625 25.953 9.57 1 96.94 85 ALA A O 1
ATOM 678 N N . ARG A 1 86 ? -7.547 25.312 11.68 1 95.88 86 ARG A N 1
ATOM 679 C CA . ARG A 1 86 ? -7.531 26.672 12.219 1 95.88 86 ARG A CA 1
ATOM 680 C C . ARG A 1 86 ? -6.195 27.359 11.945 1 95.88 86 ARG A C 1
ATOM 682 O O . ARG A 1 86 ? -6.078 28.578 12.078 1 95.88 86 ARG A O 1
ATOM 689 N N . TRP A 1 87 ? -5.234 26.578 11.484 1 96.25 87 TRP A N 1
ATOM 690 C CA . TRP A 1 87 ? -3.883 27.094 11.32 1 96.25 87 TRP A CA 1
ATOM 691 C C . TRP A 1 87 ? -3.428 26.969 9.867 1 96.25 87 TRP A C 1
ATOM 693 O O . TRP A 1 87 ? -2.229 26.984 9.586 1 96.25 87 TRP A O 1
ATOM 703 N N . HIS A 1 88 ? -4.32 26.828 8.938 1 93.5 88 HIS A N 1
ATOM 704 C CA . HIS A 1 88 ? -3.971 26.688 7.531 1 93.5 88 HIS A CA 1
ATOM 705 C C . HIS A 1 88 ? -3.34 27.953 6.98 1 93.5 88 HIS A C 1
ATOM 707 O O . HIS A 1 88 ?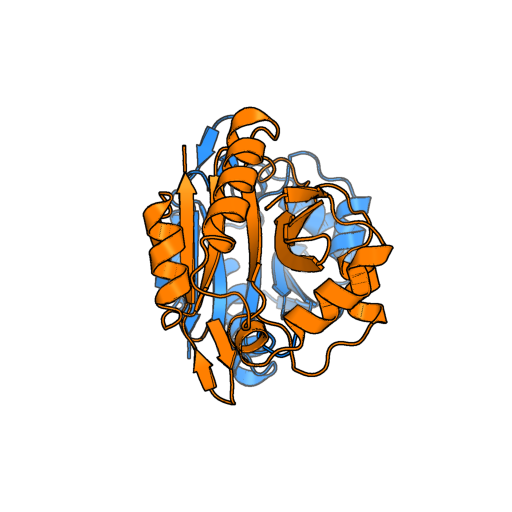 -3.506 29.031 7.555 1 93.5 88 HIS A O 1
ATOM 713 N N . ASN A 1 89 ? -2.602 27.781 5.965 1 92.44 89 ASN A N 1
ATOM 714 C CA . ASN A 1 89 ? -2.006 28.875 5.207 1 92.44 89 ASN A CA 1
ATOM 715 C C . ASN A 1 89 ? -1.005 29.672 6.047 1 92.44 89 ASN A C 1
ATOM 717 O O . ASN A 1 89 ? -0.996 30.891 6.02 1 92.44 89 ASN A O 1
ATOM 721 N N . ARG A 1 90 ? -0.191 28.922 6.812 1 94.94 90 ARG A N 1
ATOM 722 C CA . ARG A 1 90 ? 0.828 29.531 7.664 1 94.94 90 ARG A CA 1
ATOM 723 C C . ARG A 1 90 ? 2.174 28.828 7.488 1 94.94 90 ARG A C 1
ATOM 725 O O . ARG A 1 90 ? 3.061 28.969 8.336 1 94.94 90 ARG A O 1
ATOM 732 N N . GLY A 1 91 ? 2.236 28 6.477 1 96.25 91 GLY A N 1
ATOM 733 C CA . GLY A 1 91 ? 3.502 27.359 6.152 1 96.25 91 GLY A CA 1
ATOM 734 C C . GLY A 1 91 ? 3.777 26.125 6.992 1 96.25 91 GLY A C 1
ATOM 735 O O . GLY A 1 91 ? 4.887 25.594 6.977 1 96.25 91 GLY A O 1
ATOM 736 N N . ILE A 1 92 ? 2.818 25.625 7.727 1 98.06 92 ILE A N 1
ATOM 737 C CA . ILE A 1 92 ? 2.994 24.5 8.648 1 98.06 92 ILE A CA 1
ATOM 738 C C . ILE A 1 92 ? 3.26 23.219 7.855 1 98.06 92 ILE A C 1
ATOM 740 O O . ILE A 1 92 ? 4.203 22.484 8.156 1 98.06 92 ILE A O 1
ATOM 744 N N . ALA A 1 93 ? 2.465 22.984 6.867 1 98.12 93 ALA A N 1
ATOM 745 C CA . ALA A 1 93 ? 2.666 21.812 6.031 1 98.12 93 ALA A CA 1
ATOM 746 C C . ALA A 1 93 ? 4.047 21.828 5.383 1 98.12 93 ALA A C 1
ATOM 748 O O . ALA A 1 93 ? 4.746 20.812 5.375 1 98.12 93 ALA A O 1
ATOM 749 N N . SER A 1 94 ? 4.391 22.938 4.879 1 98 94 SER A N 1
ATOM 750 C CA . SER A 1 94 ? 5.691 23.109 4.242 1 98 94 SER A CA 1
ATOM 751 C C . SER A 1 94 ? 6.828 22.781 5.211 1 98 94 SER A C 1
ATOM 753 O O . SER A 1 94 ? 7.777 22.078 4.855 1 98 94 SER A O 1
ATOM 755 N N . ALA A 1 95 ? 6.738 23.281 6.402 1 98.5 95 ALA A N 1
ATOM 756 C CA . ALA A 1 95 ? 7.773 23.047 7.41 1 98.5 95 ALA A CA 1
ATOM 757 C C . ALA A 1 95 ? 7.895 21.562 7.734 1 98.5 95 ALA A C 1
ATOM 759 O O . ALA A 1 95 ? 9 21.031 7.836 1 98.5 95 ALA A O 1
ATOM 760 N N . LEU A 1 96 ? 6.781 20.875 7.895 1 98.81 96 LEU A N 1
ATOM 761 C CA . LEU A 1 96 ? 6.762 19.453 8.18 1 98.81 96 LEU A CA 1
ATOM 762 C C . LEU A 1 96 ? 7.348 18.656 7.023 1 98.81 96 LEU A C 1
ATOM 764 O O . LEU A 1 96 ? 8.172 17.75 7.234 1 98.81 96 LEU A O 1
ATOM 768 N N . ILE A 1 97 ? 6.984 18.984 5.82 1 98.75 97 ILE A N 1
ATOM 769 C CA . ILE A 1 97 ? 7.438 18.266 4.633 1 98.75 97 ILE A CA 1
ATOM 770 C C . ILE A 1 97 ? 8.938 18.453 4.457 1 98.75 97 ILE A C 1
ATOM 772 O O . ILE A 1 97 ? 9.664 17.5 4.191 1 98.75 97 ILE A O 1
ATOM 776 N N . ARG A 1 98 ? 9.438 19.641 4.633 1 98.56 98 ARG A N 1
ATOM 777 C CA . ARG A 1 98 ? 10.875 19.891 4.527 1 98.56 98 ARG A CA 1
ATOM 778 C C . ARG A 1 98 ? 11.648 19.062 5.543 1 98.56 98 ARG A C 1
ATOM 780 O O . ARG A 1 98 ? 12.695 18.484 5.219 1 98.56 98 ARG A O 1
ATOM 787 N N . THR A 1 99 ? 11.133 19.031 6.734 1 98.81 99 THR A N 1
ATOM 788 C CA . THR A 1 99 ? 11.789 18.25 7.777 1 98.81 99 THR A CA 1
ATOM 789 C C . THR A 1 99 ? 11.789 16.766 7.418 1 98.81 99 THR A C 1
ATOM 791 O O . THR A 1 99 ? 12.812 16.094 7.551 1 98.81 99 THR A O 1
ATOM 794 N N . MET A 1 100 ? 10.672 16.281 6.988 1 98.81 100 MET A N 1
ATOM 795 C CA . MET A 1 100 ? 10.547 14.891 6.582 1 98.81 100 MET A CA 1
ATOM 796 C C . MET A 1 100 ? 11.5 14.57 5.434 1 98.81 100 MET A C 1
ATOM 798 O O . MET A 1 100 ? 12.18 13.547 5.461 1 98.81 100 MET A O 1
ATOM 802 N N . ILE A 1 101 ? 11.578 15.438 4.422 1 98.81 101 ILE A N 1
ATOM 803 C CA . ILE A 1 101 ? 12.461 15.219 3.281 1 98.81 101 ILE A CA 1
ATOM 804 C C . ILE A 1 101 ? 13.914 15.188 3.75 1 98.81 101 ILE A C 1
ATOM 806 O O . ILE A 1 101 ? 14.695 14.336 3.322 1 98.81 101 ILE A O 1
ATOM 810 N N . ASP A 1 102 ? 14.258 16.141 4.602 1 98.62 102 ASP A N 1
ATOM 811 C CA . ASP A 1 102 ? 15.609 16.172 5.152 1 98.62 102 ASP A CA 1
ATOM 812 C C . ASP A 1 102 ? 15.945 14.852 5.867 1 98.62 102 ASP A C 1
ATOM 814 O O . ASP A 1 102 ? 17.016 14.289 5.672 1 98.62 102 ASP A O 1
ATOM 818 N N . MET A 1 103 ? 15.031 14.352 6.684 1 98.56 103 MET A N 1
ATOM 819 C CA . MET A 1 103 ? 15.234 13.086 7.387 1 98.56 103 MET A CA 1
ATOM 820 C C . MET A 1 103 ? 15.422 11.938 6.402 1 98.56 103 MET A C 1
ATOM 822 O O . MET A 1 103 ? 16.344 11.141 6.543 1 98.56 103 MET A O 1
ATOM 826 N N . CYS A 1 104 ? 14.562 11.891 5.422 1 98.69 104 CYS A N 1
ATOM 827 C CA . CYS A 1 104 ? 14.602 10.805 4.449 1 98.69 104 CYS A CA 1
ATOM 828 C C . CYS A 1 104 ? 15.891 10.852 3.643 1 98.69 104 CYS A C 1
ATOM 830 O O . CYS A 1 104 ? 16.562 9.828 3.477 1 98.69 104 CYS A O 1
ATOM 832 N N . ASP A 1 105 ? 16.281 12.039 3.205 1 98.12 105 ASP A N 1
ATOM 833 C CA . ASP A 1 105 ? 17.406 12.211 2.293 1 98.12 105 ASP A CA 1
ATOM 834 C C . ASP A 1 105 ? 18.734 12.031 3.021 1 98.12 105 ASP A C 1
ATOM 836 O O . ASP A 1 105 ? 19.688 11.492 2.455 1 98.12 105 ASP A O 1
ATOM 840 N N . ASN A 1 106 ? 18.719 12.422 4.234 1 98.12 106 ASN A N 1
ATOM 841 C CA . ASN A 1 106 ? 20.047 12.586 4.828 1 98.12 106 ASN A CA 1
ATOM 842 C C . ASN A 1 106 ? 20.266 11.625 5.992 1 98.12 106 ASN A C 1
ATOM 844 O O . ASN A 1 106 ? 21.391 11.43 6.438 1 98.12 106 ASN A O 1
ATOM 848 N N . TRP A 1 107 ? 19.203 10.945 6.453 1 97.88 107 TRP A N 1
ATOM 849 C CA . TRP A 1 107 ? 19.391 10.195 7.695 1 97.88 107 TRP A CA 1
ATOM 850 C C . TRP A 1 107 ? 18.828 8.789 7.574 1 97.88 107 TRP A C 1
ATOM 852 O O . TRP A 1 107 ? 19.297 7.863 8.234 1 97.88 107 TRP A O 1
ATOM 862 N N . LEU A 1 108 ? 17.875 8.539 6.688 1 97.69 108 LEU A N 1
ATOM 863 C CA . LEU A 1 108 ? 17.125 7.285 6.723 1 97.69 108 LEU A CA 1
ATOM 864 C C . LEU A 1 108 ? 17.406 6.441 5.484 1 97.69 108 LEU A C 1
ATOM 866 O O . LEU A 1 108 ? 16.75 5.422 5.258 1 97.69 108 LEU A O 1
ATOM 870 N N . ARG A 1 109 ? 18.266 6.867 4.605 1 96.81 109 ARG A N 1
ATOM 871 C CA . ARG A 1 109 ? 18.672 6.133 3.414 1 96.81 109 ARG A CA 1
ATOM 872 C C . ARG A 1 109 ? 17.484 5.887 2.488 1 96.81 109 ARG A C 1
ATOM 874 O O . ARG A 1 109 ? 17.344 4.797 1.934 1 96.81 109 ARG A O 1
ATOM 881 N N . VAL A 1 110 ? 16.688 6.867 2.4 1 98.62 110 VAL A N 1
ATOM 882 C CA . VAL A 1 110 ? 15.5 6.793 1.554 1 98.62 110 VAL A CA 1
ATOM 883 C C . VAL A 1 110 ? 15.828 7.32 0.159 1 98.62 110 VAL A C 1
ATOM 885 O O . VAL A 1 110 ? 16.453 8.367 0.018 1 98.62 110 VAL A O 1
ATOM 888 N N . GLU A 1 111 ? 15.438 6.523 -0.871 1 98.62 111 GLU A N 1
ATOM 889 C CA . GLU A 1 111 ? 15.641 6.906 -2.268 1 98.62 111 GLU A CA 1
ATOM 890 C C . GLU A 1 111 ? 14.328 7.367 -2.904 1 98.62 111 GLU A C 1
ATOM 892 O O . GLU A 1 111 ? 14.344 8.07 -3.914 1 98.62 111 GLU A O 1
ATOM 897 N N . ARG A 1 112 ? 13.258 6.945 -2.385 1 98.81 112 ARG A N 1
ATOM 898 C CA . ARG A 1 112 ? 11.914 7.188 -2.893 1 98.81 112 ARG A CA 1
ATOM 899 C C . ARG A 1 112 ? 10.945 7.508 -1.755 1 98.81 112 ARG A C 1
ATOM 901 O O . ARG A 1 112 ? 10.859 6.758 -0.78 1 98.81 112 ARG A O 1
ATOM 908 N N . ILE A 1 113 ? 10.328 8.688 -1.789 1 98.94 113 ILE A N 1
ATOM 909 C CA . ILE A 1 113 ? 9.227 9.047 -0.898 1 98.94 113 ILE A CA 1
ATOM 910 C C . ILE A 1 113 ? 7.91 9.023 -1.67 1 98.94 113 ILE A C 1
ATOM 912 O O . ILE A 1 113 ? 7.789 9.648 -2.727 1 98.94 113 ILE A O 1
ATOM 916 N N . GLU A 1 114 ? 6.941 8.273 -1.145 1 98.94 114 GLU A N 1
ATOM 917 C CA . GLU A 1 114 ? 5.703 8.141 -1.908 1 98.94 114 GLU A CA 1
ATOM 918 C C . GLU A 1 114 ? 4.484 8.453 -1.044 1 98.94 114 GLU A C 1
ATOM 920 O O . GLU A 1 114 ? 4.586 8.523 0.182 1 98.94 114 GLU A O 1
ATOM 925 N N . LEU A 1 115 ? 3.406 8.727 -1.703 1 98.81 115 LEU A N 1
ATOM 926 C CA . LEU A 1 115 ? 2.125 8.953 -1.044 1 98.81 115 LEU A CA 1
ATOM 927 C C . LEU A 1 115 ? 0.97 8.758 -2.021 1 98.81 115 LEU A C 1
ATOM 929 O O . LEU A 1 115 ? 1.183 8.703 -3.234 1 98.81 115 LEU A O 1
ATOM 933 N N . THR A 1 116 ? -0.215 8.594 -1.473 1 98.75 116 THR A N 1
ATOM 934 C CA . THR A 1 116 ? -1.471 8.711 -2.207 1 98.75 116 THR A CA 1
ATOM 935 C C . THR A 1 116 ? -2.271 9.914 -1.718 1 98.75 116 THR A C 1
ATOM 937 O O . THR A 1 116 ? -2.244 10.25 -0.53 1 98.75 116 THR A O 1
ATOM 940 N N . VAL A 1 117 ? -2.896 10.594 -2.639 1 98.81 117 VAL A N 1
ATOM 941 C CA . VAL A 1 117 ? -3.686 11.781 -2.326 1 98.81 117 VAL A CA 1
ATOM 942 C C . VAL A 1 117 ? -4.906 11.852 -3.242 1 98.81 117 VAL A C 1
ATOM 944 O O . VAL A 1 117 ? -4.805 11.578 -4.441 1 98.81 117 VAL A O 1
ATOM 947 N N . PHE A 1 118 ? -6.074 12.109 -2.629 1 98.75 118 PHE A N 1
ATOM 948 C CA . PHE A 1 118 ? -7.262 12.242 -3.461 1 98.75 118 PHE A CA 1
ATOM 949 C C . PHE A 1 118 ? -7.051 13.305 -4.535 1 98.75 118 PHE A C 1
ATOM 951 O O . PHE A 1 118 ? -6.473 14.359 -4.273 1 98.75 118 PHE A O 1
ATOM 958 N N . VAL A 1 119 ? -7.566 13.078 -5.711 1 98.69 119 VAL A N 1
ATOM 959 C CA . VAL A 1 119 ? -7.238 13.859 -6.898 1 98.69 119 VAL A CA 1
ATOM 960 C C . VAL A 1 119 ? -7.785 15.281 -6.75 1 98.69 119 VAL A C 1
ATOM 962 O O . VAL A 1 119 ? -7.273 16.219 -7.371 1 98.69 119 VAL A O 1
ATOM 965 N N . ASP A 1 120 ? -8.797 15.445 -5.898 1 98.19 120 ASP A N 1
ATOM 966 C CA .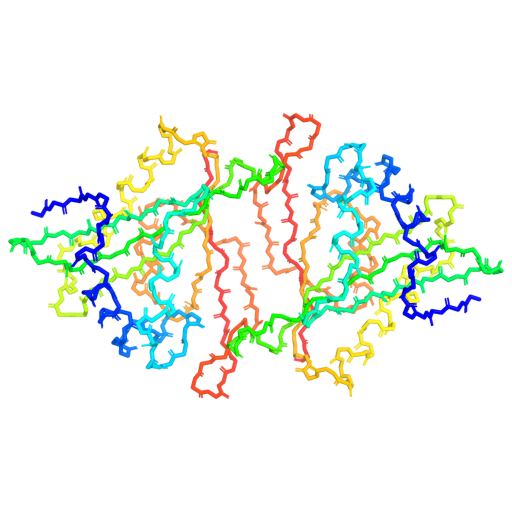 ASP A 1 120 ? -9.438 16.75 -5.777 1 98.19 120 ASP A CA 1
ATOM 967 C C . ASP A 1 120 ? -8.891 17.516 -4.574 1 98.19 120 ASP A C 1
ATOM 969 O O . ASP A 1 120 ? -9.414 18.578 -4.211 1 98.19 120 ASP A O 1
ATOM 973 N N . ASN A 1 121 ? -7.875 16.922 -3.887 1 97.56 121 ASN A N 1
ATOM 974 C CA . ASN A 1 121 ? -7.184 17.656 -2.828 1 97.56 121 ASN A CA 1
ATOM 975 C C . ASN A 1 121 ? -6.129 18.594 -3.395 1 97.56 121 ASN A C 1
ATOM 977 O O . ASN A 1 121 ? -4.934 18.422 -3.156 1 97.56 121 ASN A O 1
ATOM 981 N N . GLU A 1 122 ? -6.57 19.625 -4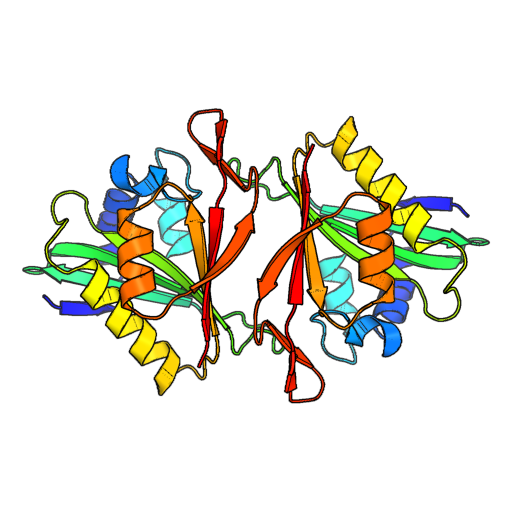.035 1 97.5 122 GLU A N 1
ATOM 982 C CA . GLU A 1 122 ? -5.727 20.516 -4.824 1 97.5 122 GLU A CA 1
ATOM 983 C C . GLU A 1 122 ? -4.684 21.203 -3.949 1 97.5 122 GLU A C 1
ATOM 985 O O . GLU A 1 122 ? -3.512 21.297 -4.32 1 97.5 122 GLU A O 1
ATOM 990 N N . PRO A 1 123 ? -5.105 21.688 -2.771 1 95.44 123 PRO A N 1
ATOM 991 C CA . PRO A 1 123 ? -4.098 22.359 -1.942 1 95.44 123 PRO A CA 1
ATOM 992 C C . PRO A 1 123 ? -2.947 21.438 -1.558 1 95.44 123 PRO A C 1
ATOM 994 O O . PRO A 1 123 ? -1.782 21.828 -1.606 1 95.44 123 PRO A O 1
ATOM 997 N N . ALA A 1 124 ? -3.215 20.203 -1.198 1 97.31 124 ALA A N 1
ATOM 998 C CA . ALA A 1 124 ? -2.168 19.25 -0.836 1 97.31 124 ALA A CA 1
ATOM 999 C C . ALA A 1 124 ? -1.287 18.922 -2.037 1 97.31 124 ALA A C 1
ATOM 1001 O O . ALA A 1 124 ? -0.058 18.906 -1.931 1 97.31 124 ALA A O 1
ATOM 1002 N N . VAL A 1 125 ? -1.918 18.672 -3.172 1 98.44 125 VAL A N 1
ATOM 1003 C CA . VAL A 1 125 ? -1.195 18.344 -4.398 1 98.44 125 VAL A CA 1
ATOM 1004 C C . VAL A 1 125 ? -0.223 19.469 -4.738 1 98.44 125 VAL A C 1
ATOM 1006 O O . VAL A 1 125 ? 0.926 19.219 -5.109 1 98.44 125 VAL A O 1
ATOM 1009 N N . ALA A 1 126 ? -0.713 20.672 -4.605 1 97.75 126 ALA A N 1
ATOM 1010 C CA . ALA A 1 126 ? 0.123 21.844 -4.895 1 97.75 126 ALA A CA 1
ATOM 1011 C C . ALA A 1 126 ? 1.354 21.875 -3.992 1 97.75 126 ALA A C 1
ATOM 1013 O O . ALA A 1 126 ? 2.465 22.141 -4.453 1 97.75 126 ALA A O 1
ATOM 1014 N N . VAL A 1 127 ? 1.201 21.609 -2.74 1 97.56 127 VAL A N 1
ATOM 1015 C CA . VAL A 1 127 ? 2.309 21.609 -1.791 1 97.56 127 VAL A CA 1
ATOM 1016 C C . VAL A 1 127 ? 3.289 20.484 -2.15 1 97.56 127 VAL A C 1
ATOM 1018 O O . VAL A 1 127 ? 4.504 20.703 -2.158 1 97.56 127 VAL A O 1
ATOM 1021 N N . TYR A 1 128 ? 2.77 19.25 -2.424 1 98.62 128 TYR A N 1
ATOM 1022 C CA . TYR A 1 128 ? 3.635 18.141 -2.77 1 98.62 128 TYR A CA 1
ATOM 1023 C C . TYR A 1 128 ? 4.453 18.438 -4.02 1 98.62 128 TYR A C 1
ATOM 1025 O O . TYR A 1 128 ? 5.66 18.188 -4.055 1 98.62 128 TYR A O 1
ATOM 1033 N N . LYS A 1 129 ? 3.783 19 -5.012 1 98.69 129 LYS A N 1
ATOM 1034 C CA . LYS A 1 129 ? 4.488 19.375 -6.238 1 98.69 129 LYS A CA 1
ATOM 1035 C C . LYS A 1 129 ? 5.582 20.391 -5.961 1 98.69 129 LYS A C 1
ATOM 1037 O O . LYS A 1 129 ? 6.672 20.312 -6.531 1 98.69 129 LYS A O 1
ATOM 1042 N N . LYS A 1 130 ? 5.273 21.328 -5.145 1 98.25 130 LYS A N 1
ATOM 1043 C CA . LYS A 1 130 ? 6.242 22.359 -4.766 1 98.25 130 LYS A CA 1
ATOM 1044 C C . LYS A 1 130 ? 7.52 21.734 -4.219 1 98.25 130 LYS A C 1
ATOM 1046 O O . LYS A 1 130 ? 8.609 22.281 -4.395 1 98.25 130 LYS A O 1
ATOM 1051 N N . TYR A 1 131 ? 7.406 20.594 -3.607 1 98.38 131 TYR A N 1
ATOM 1052 C CA . TYR A 1 131 ? 8.562 19.984 -2.953 1 98.38 131 TYR A CA 1
ATOM 1053 C C . TYR A 1 131 ? 9.07 18.781 -3.746 1 98.38 131 TYR A C 1
ATOM 1055 O O . TYR A 1 131 ? 9.734 17.906 -3.193 1 98.38 131 TYR A O 1
ATOM 1063 N N . GLY A 1 132 ? 8.742 18.719 -4.996 1 98.56 132 GLY A N 1
ATOM 1064 C CA . GLY A 1 132 ? 9.422 17.828 -5.918 1 98.56 132 GLY A CA 1
ATOM 1065 C C . GLY A 1 132 ? 8.688 16.516 -6.125 1 98.56 132 GLY A C 1
ATOM 1066 O O . GLY A 1 132 ? 9.195 15.617 -6.793 1 98.56 132 GLY A O 1
ATOM 1067 N N . PHE A 1 133 ? 7.516 16.344 -5.562 1 98.88 133 PHE A N 1
ATOM 1068 C CA . PHE A 1 133 ? 6.719 15.164 -5.844 1 98.88 133 PHE A CA 1
ATOM 1069 C C . PHE A 1 133 ? 6.07 15.258 -7.223 1 98.88 133 PHE A C 1
ATOM 1071 O O . PHE A 1 133 ? 5.625 16.328 -7.629 1 98.88 133 PHE A O 1
ATOM 1078 N N . GLU A 1 134 ? 6.027 14.156 -7.895 1 98.88 134 GLU A N 1
ATOM 1079 C CA . GLU A 1 134 ? 5.391 14.039 -9.203 1 98.88 134 GLU A CA 1
ATOM 1080 C C . GLU A 1 134 ? 4.262 13.008 -9.18 1 98.88 134 GLU A C 1
ATOM 1082 O O . GLU A 1 134 ? 4.309 12.055 -8.406 1 98.88 134 GLU A O 1
ATOM 1087 N N . ILE A 1 135 ? 3.264 13.203 -10.016 1 98.88 135 ILE A N 1
ATOM 1088 C CA . ILE A 1 135 ? 2.209 12.211 -10.195 1 98.88 135 ILE A CA 1
ATOM 1089 C C . ILE A 1 135 ? 2.732 11.047 -11.031 1 98.88 135 ILE A C 1
ATOM 1091 O O . ILE A 1 135 ? 3.137 11.234 -12.188 1 98.88 135 ILE A O 1
ATOM 1095 N N . GLU A 1 136 ? 2.74 9.945 -10.445 1 98.94 136 GLU A N 1
ATOM 1096 C CA . GLU A 1 136 ? 3.195 8.75 -11.156 1 98.94 136 GLU A CA 1
ATOM 1097 C C . GLU A 1 136 ? 2.023 7.988 -11.758 1 98.94 136 GLU A C 1
ATOM 1099 O O . GLU A 1 136 ? 2.217 7.121 -12.617 1 98.94 136 GLU A O 1
ATOM 1104 N N . GLY A 1 137 ? 0.848 8.297 -11.32 1 98.81 137 GLY A N 1
ATOM 1105 C CA . GLY A 1 137 ? -0.346 7.645 -11.836 1 98.81 137 GLY A CA 1
ATOM 1106 C C . GLY A 1 137 ? -1.601 8.008 -11.062 1 98.81 137 GLY A C 1
ATOM 1107 O O . GLY A 1 137 ? -1.552 8.805 -10.125 1 98.81 137 GLY A O 1
ATOM 1108 N N . THR A 1 138 ? -2.691 7.477 -11.523 1 98.94 138 THR A N 1
ATOM 1109 C CA . THR A 1 138 ? -3.994 7.715 -10.906 1 98.94 138 THR A CA 1
ATOM 1110 C C . THR A 1 138 ? -4.723 6.398 -10.656 1 98.94 138 THR A C 1
ATOM 1112 O O . THR A 1 138 ? -4.914 5.602 -11.57 1 98.94 138 THR A O 1
ATOM 1115 N N . GLY A 1 139 ? -5.012 6.156 -9.391 1 98.88 139 GLY A N 1
ATOM 1116 C CA . GLY A 1 139 ? -5.863 5.035 -9.023 1 98.88 139 GLY A CA 1
ATOM 1117 C C . GLY A 1 139 ? -7.344 5.371 -9.07 1 98.88 139 GLY A C 1
ATOM 1118 O O . GLY A 1 139 ? -7.836 6.137 -8.242 1 98.88 139 GLY A O 1
ATOM 1119 N N . LYS A 1 140 ? -8.055 4.797 -9.977 1 98.81 140 LYS A N 1
ATOM 1120 C CA . LYS A 1 140 ? -9.492 5.02 -10.094 1 98.81 140 LYS A CA 1
ATOM 1121 C C . LYS A 1 140 ? -10.25 4.348 -8.945 1 98.81 140 LYS A C 1
ATOM 1123 O O . LYS A 1 140 ? -9.875 3.258 -8.508 1 98.81 140 LYS A O 1
ATOM 1128 N N . LYS A 1 141 ? -11.359 5.062 -8.477 1 98.81 141 LYS A N 1
ATOM 1129 C CA . LYS A 1 141 ? -12.18 4.512 -7.402 1 98.81 141 LYS A CA 1
ATOM 1130 C C . LYS A 1 141 ? -11.32 3.984 -6.262 1 98.81 141 LYS A C 1
ATOM 1132 O O . LYS A 1 141 ? -11.539 2.875 -5.773 1 98.81 141 LYS A O 1
ATOM 1137 N N . TYR A 1 142 ? -10.406 4.785 -5.883 1 98.81 142 TYR A N 1
ATOM 1138 C CA . TYR A 1 142 ? -9.359 4.387 -4.941 1 98.81 142 TYR A CA 1
ATOM 1139 C C . TYR A 1 142 ? -9.922 4.262 -3.531 1 98.81 142 TYR A C 1
ATOM 1141 O O . TYR A 1 142 ? -9.617 3.303 -2.816 1 98.81 142 TYR A O 1
ATOM 1149 N N . GLY A 1 143 ? -10.695 5.203 -3.152 1 98.62 143 GLY A N 1
ATOM 1150 C CA . GLY A 1 143 ? -11.25 5.211 -1.808 1 98.62 143 GLY A CA 1
ATOM 1151 C C . GLY A 1 143 ? -12.695 5.672 -1.762 1 98.62 143 GLY A C 1
ATOM 1152 O O . GLY A 1 143 ? -13.164 6.348 -2.68 1 98.62 143 GLY A O 1
ATOM 1153 N N . LEU A 1 144 ? -13.391 5.289 -0.694 1 98.44 144 LEU A N 1
ATOM 1154 C CA . LEU A 1 144 ? -14.773 5.691 -0.455 1 98.44 144 LEU A CA 1
ATOM 1155 C C . LEU A 1 144 ? -14.828 6.984 0.348 1 98.44 144 LEU A C 1
ATOM 1157 O O . LEU A 1 144 ? -14.172 7.109 1.383 1 98.44 144 LEU A O 1
ATOM 1161 N N . ARG A 1 145 ? -15.469 7.926 -0.097 1 97.62 145 ARG A N 1
ATOM 1162 C CA . ARG A 1 145 ? -15.703 9.188 0.597 1 97.62 145 ARG A CA 1
ATOM 1163 C C . ARG A 1 145 ? -17.109 9.703 0.338 1 97.62 145 ARG A C 1
ATOM 1165 O O . ARG A 1 145 ? -17.516 9.859 -0.815 1 97.62 145 ARG A O 1
ATOM 1172 N N . ASN A 1 146 ? -17.844 9.914 1.416 1 95.94 146 ASN A N 1
ATOM 1173 C CA . ASN A 1 146 ? -19.203 10.414 1.336 1 95.94 146 ASN A CA 1
ATOM 1174 C C . ASN A 1 146 ? -20.078 9.547 0.424 1 95.94 146 ASN A C 1
ATOM 1176 O O . ASN A 1 146 ? -20.828 10.062 -0.402 1 95.94 146 ASN A O 1
ATOM 1180 N N . GLY A 1 147 ? -19.891 8.305 0.434 1 96.81 147 GLY A N 1
ATOM 1181 C CA . GLY A 1 147 ? -20.734 7.363 -0.276 1 96.81 147 GLY A CA 1
ATOM 1182 C C . GLY A 1 147 ? -20.328 7.172 -1.726 1 96.81 147 GLY A C 1
ATOM 1183 O O . GLY A 1 147 ? -20.984 6.438 -2.467 1 96.81 147 GLY A O 1
ATOM 1184 N N . GLU A 1 148 ? -19.25 7.836 -2.115 1 98.06 148 GLU A N 1
ATOM 1185 C CA . GLU A 1 148 ? -18.781 7.73 -3.494 1 98.06 148 GLU A CA 1
ATOM 1186 C C . GLU A 1 148 ? -17.328 7.289 -3.549 1 98.06 148 GLU A C 1
ATOM 1188 O O . GLU A 1 148 ? -16.547 7.609 -2.652 1 98.06 148 GLU A O 1
ATOM 1193 N N . TYR A 1 149 ? -17.047 6.559 -4.578 1 98.5 149 TYR A N 1
ATOM 1194 C CA . TYR A 1 149 ? -15.656 6.215 -4.801 1 98.5 149 TYR A CA 1
ATOM 1195 C C . TYR A 1 149 ? -14.906 7.363 -5.473 1 98.5 149 TYR A C 1
ATOM 1197 O O . TYR A 1 149 ? -15.398 7.941 -6.449 1 98.5 149 TYR A O 1
ATOM 1205 N N . VAL A 1 150 ? -13.75 7.664 -4.957 1 98.56 150 VAL A N 1
ATOM 1206 C CA . VAL A 1 150 ? -12.969 8.805 -5.426 1 98.56 150 VAL A CA 1
ATOM 1207 C C . VAL A 1 150 ? -11.594 8.328 -5.883 1 98.56 150 VAL A C 1
ATOM 1209 O O . VAL A 1 150 ? -11 7.438 -5.27 1 98.56 150 VAL A O 1
ATOM 1212 N N . ASP A 1 151 ? -11.102 8.953 -6.965 1 98.88 151 ASP A N 1
ATOM 1213 C CA . ASP A 1 151 ? -9.773 8.648 -7.484 1 98.88 151 ASP A CA 1
ATOM 1214 C C . ASP A 1 151 ? -8.68 9.242 -6.594 1 98.88 151 ASP A C 1
ATOM 1216 O O . ASP A 1 151 ? -8.922 10.219 -5.887 1 98.88 151 ASP A O 1
ATOM 1220 N N . ALA A 1 152 ? -7.504 8.648 -6.664 1 98.88 152 ALA A N 1
ATOM 1221 C CA . ALA A 1 152 ? -6.328 9.164 -5.969 1 98.88 152 ALA A CA 1
ATOM 1222 C C . ALA A 1 152 ? -5.113 9.18 -6.887 1 98.88 152 ALA A C 1
ATOM 1224 O O . ALA A 1 152 ? -4.965 8.32 -7.75 1 98.88 152 ALA A O 1
ATOM 1225 N N . TYR A 1 153 ? -4.297 10.156 -6.656 1 98.94 153 TYR A N 1
ATOM 1226 C CA . TYR A 1 153 ? -2.984 10.164 -7.289 1 98.94 153 TYR A CA 1
ATOM 1227 C C . TYR A 1 153 ? -2.004 9.289 -6.516 1 98.94 153 TYR A C 1
ATOM 1229 O O . TYR A 1 153 ? -1.992 9.297 -5.285 1 98.94 153 TYR A O 1
ATOM 1237 N N . PHE A 1 154 ? -1.261 8.539 -7.254 1 98.94 154 PHE A N 1
ATOM 1238 C CA . PHE A 1 154 ? 0.021 8.062 -6.746 1 98.94 154 PHE A CA 1
ATOM 1239 C C . PHE A 1 154 ? 1.116 9.094 -6.988 1 98.94 154 PHE A C 1
ATOM 1241 O O . PHE A 1 154 ? 1.399 9.445 -8.133 1 98.94 154 PHE A O 1
ATOM 1248 N N . MET A 1 155 ? 1.753 9.617 -5.914 1 98.94 155 MET A N 1
ATOM 1249 C CA . MET A 1 155 ? 2.83 10.586 -6.086 1 98.94 155 MET A CA 1
ATOM 1250 C C . MET A 1 155 ? 4.121 10.086 -5.445 1 98.94 155 MET A C 1
ATOM 1252 O O . MET A 1 155 ? 4.082 9.305 -4.492 1 98.94 155 MET A O 1
ATOM 1256 N N . ALA A 1 156 ? 5.156 10.555 -5.977 1 98.94 156 ALA A N 1
ATOM 1257 C CA . ALA A 1 156 ? 6.445 10.219 -5.375 1 98.94 156 ALA A CA 1
ATOM 1258 C C . ALA A 1 156 ? 7.488 11.289 -5.684 1 98.94 156 ALA A C 1
ATOM 1260 O O . ALA A 1 156 ? 7.352 12.031 -6.656 1 98.94 156 ALA A O 1
ATOM 1261 N N . ARG A 1 157 ? 8.391 11.453 -4.855 1 98.81 157 ARG A N 1
ATOM 1262 C CA . ARG A 1 157 ? 9.664 12.148 -5.023 1 98.81 157 ARG A CA 1
ATOM 1263 C C . ARG A 1 157 ? 10.836 11.172 -5.027 1 98.81 157 ARG A C 1
ATOM 1265 O O . ARG A 1 157 ? 11.086 10.492 -4.031 1 98.81 157 ARG A O 1
ATOM 1272 N N . VAL A 1 158 ? 11.469 11.062 -6.148 1 98.62 158 VAL A N 1
ATOM 1273 C CA . VAL A 1 158 ? 12.547 10.094 -6.332 1 98.62 158 VAL A CA 1
ATOM 1274 C C . VAL A 1 158 ? 13.883 10.828 -6.492 1 98.62 158 VAL A C 1
ATOM 1276 O O . VAL A 1 158 ? 13.984 11.773 -7.273 1 98.62 158 VAL A O 1
ATOM 1279 N N . LYS A 1 159 ? 14.953 10.484 -5.793 1 93.88 159 LYS A N 1
ATOM 1280 C CA . LYS A 1 159 ? 16.266 11.109 -5.895 1 93.88 159 LYS A CA 1
ATOM 1281 C C . LYS A 1 159 ? 16.891 10.852 -7.266 1 93.88 159 LYS A C 1
ATOM 1283 O O . LYS A 1 159 ? 16.641 9.82 -7.891 1 93.88 159 LYS A O 1
ATOM 1288 N N . MET B 1 1 ? -7.184 -29.906 -13.938 1 95.38 1 MET B N 1
ATOM 1289 C CA . MET B 1 1 ? -6.719 -28.859 -13.031 1 95.38 1 MET B CA 1
ATOM 1290 C C . MET B 1 1 ? -7.816 -28.469 -12.055 1 95.38 1 MET B C 1
ATOM 1292 O O . MET B 1 1 ? -8.969 -28.266 -12.453 1 95.38 1 MET B O 1
ATOM 1296 N N . VAL B 1 2 ? -7.551 -28.375 -10.773 1 97.44 2 VAL B N 1
ATOM 1297 C CA . VAL B 1 2 ? -8.508 -28.031 -9.727 1 97.44 2 VAL B CA 1
ATOM 1298 C C . VAL B 1 2 ? -8.008 -26.797 -8.961 1 97.44 2 VAL B C 1
ATOM 1300 O O . VAL B 1 2 ? -6.832 -26.734 -8.586 1 97.44 2 VAL B O 1
ATOM 1303 N N . ILE B 1 3 ? -8.875 -25.812 -8.789 1 98.62 3 ILE B N 1
ATOM 1304 C CA . ILE B 1 3 ? -8.586 -24.672 -7.914 1 98.62 3 ILE B CA 1
ATOM 1305 C C . ILE B 1 3 ? -9.367 -24.812 -6.609 1 98.62 3 ILE B C 1
ATOM 1307 O O . ILE B 1 3 ? -10.57 -25.078 -6.621 1 98.62 3 ILE B O 1
ATOM 1311 N N . ARG B 1 4 ? -8.711 -24.672 -5.547 1 98.19 4 ARG B N 1
ATOM 1312 C CA . ARG B 1 4 ? -9.344 -24.781 -4.234 1 98.19 4 ARG B CA 1
ATOM 1313 C C . ARG B 1 4 ? -8.633 -23.906 -3.209 1 98.19 4 ARG B C 1
ATOM 1315 O O . ARG B 1 4 ? -7.586 -23.328 -3.504 1 98.19 4 ARG B O 1
ATOM 1322 N N . HIS B 1 5 ? -9.234 -23.781 -2.016 1 98.06 5 HIS B N 1
ATOM 1323 C CA . HIS B 1 5 ? -8.586 -23.078 -0.921 1 98.06 5 HIS B CA 1
ATOM 1324 C C . HIS B 1 5 ? -7.367 -23.844 -0.419 1 98.06 5 HIS B C 1
ATOM 1326 O O . HIS B 1 5 ? -7.406 -25.062 -0.296 1 98.06 5 HIS B O 1
ATOM 1332 N N . ALA B 1 6 ? -6.309 -23.156 -0.153 1 97.94 6 ALA B N 1
ATOM 1333 C CA . ALA B 1 6 ? -5.109 -23.766 0.41 1 97.94 6 ALA B CA 1
ATOM 1334 C C . ALA B 1 6 ? -5.391 -24.375 1.786 1 97.94 6 ALA B C 1
ATOM 1336 O O . ALA B 1 6 ? -6.184 -23.812 2.557 1 97.94 6 ALA B O 1
ATOM 1337 N N . GLU B 1 7 ? -4.773 -25.453 2.059 1 96.5 7 GLU B N 1
ATOM 1338 C CA . GLU B 1 7 ? -4.801 -26.125 3.352 1 96.5 7 GLU B CA 1
ATOM 1339 C C . GLU B 1 7 ? -3.4 -26.25 3.941 1 96.5 7 GLU B C 1
ATOM 1341 O O . GLU B 1 7 ? -2.406 -26.156 3.219 1 96.5 7 GLU B O 1
ATOM 1346 N N . PRO B 1 8 ? -3.334 -26.438 5.262 1 95.81 8 PRO B N 1
ATOM 1347 C CA . PRO B 1 8 ? -2.01 -26.531 5.883 1 95.81 8 PRO B CA 1
ATOM 1348 C C . PRO B 1 8 ? -1.107 -27.562 5.191 1 95.81 8 PRO B C 1
ATOM 1350 O O . PRO B 1 8 ? 0.105 -27.344 5.094 1 95.81 8 PRO B O 1
ATOM 1353 N N . LYS B 1 9 ? -1.594 -28.562 4.664 1 96 9 LYS B N 1
ATOM 1354 C CA . LYS B 1 9 ? -0.796 -29.594 3.984 1 96 9 LYS B CA 1
ATOM 1355 C C . LYS B 1 9 ? -0.143 -29.031 2.727 1 96 9 LYS B C 1
ATOM 1357 O O . LYS B 1 9 ? 0.78 -29.625 2.176 1 96 9 LYS B O 1
ATOM 1362 N N . ASP B 1 10 ? -0.653 -27.906 2.219 1 97.38 10 ASP B N 1
ATOM 1363 C CA . ASP B 1 10 ? -0.149 -27.312 0.986 1 97.38 10 ASP B CA 1
ATOM 1364 C C . ASP B 1 10 ? 1.001 -26.344 1.273 1 97.38 10 ASP B C 1
ATOM 1366 O O . ASP B 1 10 ? 1.681 -25.891 0.351 1 97.38 10 ASP B O 1
ATOM 1370 N N . TYR B 1 11 ? 1.197 -26.031 2.539 1 96.81 11 TYR B N 1
ATOM 1371 C CA . TYR B 1 11 ? 2.051 -24.891 2.895 1 96.81 11 TYR B CA 1
ATOM 1372 C C . TYR B 1 11 ? 3.482 -25.125 2.43 1 96.81 11 TYR B C 1
ATOM 1374 O O . TYR B 1 11 ? 4.137 -24.203 1.927 1 96.81 11 TYR B O 1
ATOM 1382 N N . ASP B 1 12 ? 3.967 -26.281 2.551 1 96.5 12 ASP B N 1
ATOM 1383 C CA . ASP B 1 12 ? 5.332 -26.578 2.123 1 96.5 12 ASP B CA 1
ATOM 1384 C C . ASP B 1 12 ? 5.473 -26.438 0.608 1 96.5 12 ASP B C 1
ATOM 1386 O O . ASP B 1 12 ? 6.473 -25.906 0.118 1 96.5 12 ASP B O 1
ATOM 1390 N N . ALA B 1 13 ? 4.539 -26.953 -0.127 1 97.56 13 ALA B N 1
ATOM 1391 C CA . ALA B 1 13 ? 4.566 -26.828 -1.582 1 97.56 13 ALA B CA 1
ATOM 1392 C C . ALA B 1 13 ? 4.535 -25.375 -2.01 1 97.56 13 ALA B C 1
ATOM 1394 O O . ALA B 1 13 ? 5.266 -24.969 -2.92 1 97.56 13 ALA B O 1
ATOM 1395 N N . ILE B 1 14 ? 3.697 -24.578 -1.354 1 98.06 14 ILE B N 1
ATOM 1396 C CA . ILE B 1 14 ? 3.611 -23.141 -1.646 1 98.06 14 ILE B CA 1
ATOM 1397 C C . ILE B 1 14 ? 4.961 -22.484 -1.376 1 98.06 14 ILE B C 1
ATOM 1399 O O . ILE B 1 14 ? 5.469 -21.734 -2.213 1 98.06 14 ILE B O 1
ATOM 1403 N N . ARG B 1 15 ? 5.516 -22.766 -0.222 1 97.88 15 ARG B N 1
ATOM 1404 C CA . ARG B 1 15 ? 6.824 -22.219 0.129 1 97.88 15 ARG B CA 1
ATOM 1405 C C . ARG B 1 15 ? 7.867 -22.578 -0.922 1 97.88 15 ARG B C 1
ATOM 1407 O O . ARG B 1 15 ? 8.664 -21.734 -1.332 1 97.88 15 ARG B O 1
ATOM 1414 N N . GLN B 1 16 ? 7.871 -23.812 -1.377 1 97.38 16 GLN B N 1
ATOM 1415 C CA . GLN B 1 16 ? 8.852 -24.281 -2.352 1 97.38 16 GLN B CA 1
ATOM 1416 C C . GLN B 1 16 ? 8.703 -23.547 -3.678 1 97.38 16 GLN B C 1
ATOM 1418 O O . GLN B 1 16 ? 9.703 -23.203 -4.32 1 97.38 16 GLN B O 1
ATOM 1423 N N . ILE B 1 17 ? 7.504 -23.328 -4.066 1 98.12 17 ILE B N 1
ATOM 1424 C CA . ILE B 1 17 ? 7.273 -22.562 -5.289 1 98.12 17 ILE B CA 1
ATOM 1425 C C . ILE B 1 17 ? 7.848 -21.156 -5.137 1 98.12 17 ILE B C 1
ATOM 1427 O O . ILE B 1 17 ? 8.586 -20.688 -6.004 1 98.12 17 ILE B O 1
ATOM 1431 N N . HIS B 1 18 ? 7.59 -20.5 -4.035 1 97.69 18 HIS B N 1
ATOM 1432 C CA . HIS B 1 18 ? 8 -19.125 -3.797 1 97.69 18 HIS B CA 1
ATOM 1433 C C . HIS B 1 18 ? 9.508 -19.031 -3.584 1 97.69 18 HIS B C 1
ATOM 1435 O O . HIS B 1 18 ? 10.086 -17.938 -3.637 1 97.69 18 HIS B O 1
ATOM 1441 N N . ALA B 1 19 ? 10.141 -20.188 -3.402 1 97.56 19 ALA B N 1
ATOM 1442 C CA . ALA B 1 19 ? 11.586 -20.203 -3.191 1 97.56 19 ALA B CA 1
ATOM 1443 C C . ALA B 1 19 ? 12.328 -20.328 -4.516 1 97.56 19 ALA B C 1
ATOM 1445 O O . ALA B 1 19 ? 13.562 -20.25 -4.551 1 97.56 19 ALA B O 1
ATOM 1446 N N . GLN B 1 20 ? 11.617 -20.531 -5.586 1 97.88 20 GLN B N 1
ATOM 1447 C CA . GLN B 1 20 ? 12.234 -20.594 -6.906 1 97.88 20 GLN B CA 1
ATOM 1448 C C . GLN B 1 20 ? 12.711 -19.219 -7.363 1 97.88 20 GLN B C 1
ATOM 1450 O O . GLN B 1 20 ? 11.953 -18.25 -7.301 1 97.88 20 GLN B O 1
ATOM 1455 N N . PRO B 1 21 ? 13.898 -19.125 -7.863 1 97.06 21 PRO B N 1
ATOM 1456 C CA . PRO B 1 21 ? 14.391 -17.828 -8.336 1 97.06 21 PRO B CA 1
ATOM 1457 C C . PRO B 1 21 ? 13.516 -17.219 -9.422 1 97.06 21 PRO B C 1
ATOM 1459 O O . PRO B 1 21 ? 13.336 -16 -9.461 1 97.06 21 PRO B O 1
ATOM 1462 N N . GLU B 1 22 ? 12.953 -18.031 -10.25 1 95.5 22 GLU B N 1
ATOM 1463 C CA . GLU B 1 22 ? 12.062 -17.562 -11.312 1 95.5 22 GLU B CA 1
ATOM 1464 C C . GLU B 1 22 ? 10.82 -16.891 -10.742 1 95.5 22 GLU B C 1
ATOM 1466 O O . GLU B 1 22 ? 10.188 -16.078 -11.406 1 95.5 22 GLU B O 1
ATOM 1471 N N . VAL B 1 23 ? 10.539 -17.234 -9.469 1 96.5 23 VAL B N 1
ATOM 1472 C CA . VAL B 1 23 ? 9.32 -16.734 -8.836 1 96.5 23 VAL B CA 1
ATOM 1473 C C . VAL B 1 23 ? 9.648 -15.531 -7.957 1 96.5 23 VAL B C 1
ATOM 1475 O O . VAL B 1 23 ? 9.133 -14.438 -8.188 1 96.5 23 VAL B O 1
ATOM 1478 N N . TYR B 1 24 ? 10.609 -15.742 -6.98 1 96.56 24 TYR B N 1
ATOM 1479 C CA . TYR B 1 24 ? 10.812 -14.656 -6.02 1 96.56 24 TYR B CA 1
ATOM 1480 C C . TYR B 1 24 ? 11.445 -13.445 -6.691 1 96.56 24 TYR B C 1
ATOM 1482 O O . TYR B 1 24 ? 11.359 -12.328 -6.172 1 96.56 24 TYR B O 1
ATOM 1490 N N . HIS B 1 25 ? 12.016 -13.617 -7.871 1 96.88 25 HIS B N 1
ATOM 1491 C CA . HIS B 1 25 ? 12.578 -12.516 -8.648 1 96.88 25 HIS B CA 1
ATOM 1492 C C . HIS B 1 25 ? 11.516 -11.469 -8.969 1 96.88 25 HIS B C 1
ATOM 1494 O O . HIS B 1 25 ? 11.828 -10.281 -9.07 1 96.88 25 HIS B O 1
ATOM 1500 N N . ASN B 1 26 ? 10.344 -11.891 -9.031 1 96.94 26 ASN B N 1
ATOM 1501 C CA . ASN B 1 26 ? 9.242 -11.008 -9.422 1 96.94 26 ASN B CA 1
ATOM 1502 C C . ASN B 1 26 ? 8.328 -10.695 -8.242 1 96.94 26 ASN B C 1
ATOM 1504 O O . ASN B 1 26 ? 7.184 -10.281 -8.438 1 96.94 26 ASN B O 1
ATOM 1508 N N . THR B 1 27 ? 8.781 -10.875 -7.039 1 96.44 27 THR B N 1
ATOM 1509 C CA . THR B 1 27 ? 8.094 -10.523 -5.801 1 96.44 27 THR B CA 1
ATOM 1510 C C . THR B 1 27 ? 8.953 -9.609 -4.941 1 96.44 27 THR B C 1
ATOM 1512 O O . THR B 1 27 ? 10.039 -9.195 -5.363 1 96.44 27 THR B O 1
ATOM 1515 N N . LEU B 1 28 ? 8.508 -9.336 -3.77 1 96.94 28 LEU B N 1
ATOM 1516 C CA . LEU B 1 28 ? 9.273 -8.523 -2.828 1 96.94 28 LEU B CA 1
ATOM 1517 C C . LEU B 1 28 ? 9.898 -9.391 -1.742 1 96.94 28 LEU B C 1
ATOM 1519 O O . LEU B 1 28 ? 10.383 -8.875 -0.73 1 96.94 28 LEU B O 1
ATOM 1523 N N . GLN B 1 29 ? 9.828 -10.695 -1.933 1 95.62 29 GLN B N 1
ATOM 1524 C CA . GLN B 1 29 ? 10.469 -11.648 -1.029 1 95.62 29 GLN B CA 1
ATOM 1525 C C . GLN B 1 29 ? 11.969 -11.727 -1.288 1 95.62 29 GLN B C 1
ATOM 1527 O O . GLN B 1 29 ? 12.414 -11.594 -2.43 1 95.62 29 GLN B O 1
ATOM 1532 N N . VAL B 1 30 ? 12.695 -11.977 -0.201 1 94.94 30 VAL B N 1
ATOM 1533 C CA . VAL B 1 30 ? 14.117 -12.258 -0.349 1 94.94 30 VAL B CA 1
ATOM 1534 C C . VAL B 1 30 ? 14.328 -13.766 -0.514 1 94.94 30 VAL B C 1
ATOM 1536 O O . VAL B 1 30 ? 13.453 -14.562 -0.165 1 94.94 30 VAL B O 1
ATOM 1539 N N . PRO B 1 31 ? 15.445 -14.141 -1.089 1 95.88 31 PRO B N 1
ATOM 1540 C CA . PRO B 1 31 ? 15.719 -15.57 -1.249 1 95.88 31 PRO B CA 1
ATOM 1541 C C . PRO B 1 31 ? 15.703 -16.328 0.078 1 95.88 31 PRO B C 1
ATOM 1543 O O . PRO B 1 31 ? 15.797 -15.711 1.144 1 95.88 31 PRO B O 1
ATOM 1546 N N . HIS B 1 32 ? 15.422 -17.594 0.039 1 95.06 32 HIS B N 1
ATOM 1547 C CA . HIS B 1 32 ? 15.508 -18.547 1.136 1 95.06 32 HIS B CA 1
ATOM 1548 C C . HIS B 1 32 ? 14.5 -18.219 2.232 1 95.06 32 HIS B C 1
ATOM 1550 O O . HIS B 1 32 ? 14.875 -18.047 3.393 1 95.06 32 HIS B O 1
ATOM 1556 N N . PRO B 1 33 ? 13.242 -18.188 1.84 1 92.94 33 PRO B N 1
ATOM 1557 C CA . PRO B 1 33 ? 12.219 -17.938 2.857 1 92.94 33 PRO B CA 1
ATOM 1558 C C . PRO B 1 33 ? 12.109 -19.078 3.875 1 92.94 33 PRO B C 1
ATOM 1560 O O . PRO B 1 33 ? 12.234 -20.25 3.516 1 92.94 33 PRO B O 1
ATOM 1563 N N . SER B 1 34 ? 11.883 -18.734 5.07 1 92.62 34 SER B N 1
ATOM 1564 C CA . SER B 1 34 ? 11.711 -19.75 6.113 1 92.62 34 SER B CA 1
ATOM 1565 C C . SER B 1 34 ? 10.305 -20.344 6.082 1 92.62 34 SER B C 1
ATOM 1567 O O . SER B 1 34 ? 9.375 -19.719 5.574 1 92.62 34 SER B O 1
ATOM 1569 N N . LEU B 1 35 ? 10.242 -21.516 6.598 1 92.06 35 LEU B N 1
ATOM 1570 C CA . LEU B 1 35 ? 8.93 -22.125 6.742 1 92.06 35 LEU B CA 1
ATOM 1571 C C . LEU B 1 35 ? 8.047 -21.328 7.684 1 92.06 35 LEU B C 1
ATOM 1573 O O . LEU B 1 35 ? 6.848 -21.156 7.438 1 92.06 35 LEU B O 1
ATOM 1577 N N . GLU B 1 36 ? 8.586 -20.844 8.695 1 93.25 36 GLU B N 1
ATOM 1578 C CA . GLU B 1 36 ? 7.852 -20.062 9.688 1 93.25 36 GLU B CA 1
ATOM 1579 C C . GLU B 1 36 ? 7.223 -18.812 9.055 1 93.25 36 GLU B C 1
ATOM 1581 O O . GLU B 1 36 ? 6.07 -18.484 9.344 1 93.25 36 GLU B O 1
ATOM 1586 N N . MET B 1 37 ? 7.957 -18.188 8.242 1 92.69 37 MET B N 1
ATOM 1587 C CA . MET B 1 37 ? 7.457 -17.016 7.539 1 92.69 37 MET B CA 1
ATOM 1588 C C . MET B 1 37 ? 6.223 -17.359 6.711 1 92.69 37 MET B C 1
ATOM 1590 O O . MET B 1 37 ? 5.207 -16.672 6.781 1 92.69 37 MET B O 1
ATOM 1594 N N . TRP B 1 38 ? 6.297 -18.438 5.984 1 94 38 TRP B N 1
ATOM 1595 C CA . TRP B 1 38 ? 5.207 -18.797 5.086 1 94 38 TRP B CA 1
ATOM 1596 C C . TRP B 1 38 ? 4.016 -19.328 5.871 1 94 38 TRP B C 1
ATOM 1598 O O . TRP B 1 38 ? 2.861 -19.109 5.492 1 94 38 TRP B O 1
ATOM 1608 N N . GLN B 1 39 ? 4.297 -20.031 6.914 1 94.19 39 GLN B N 1
ATOM 1609 C CA . GLN B 1 39 ? 3.197 -20.438 7.781 1 94.19 39 GLN B CA 1
ATOM 1610 C C . GLN B 1 39 ? 2.416 -19.234 8.297 1 94.19 39 GLN B C 1
ATOM 1612 O O . GLN B 1 39 ? 1.184 -19.234 8.273 1 94.19 39 GLN B O 1
ATOM 1617 N N . ALA B 1 40 ? 3.104 -18.281 8.727 1 94.31 40 ALA B N 1
ATOM 1618 C CA . ALA B 1 40 ? 2.455 -17.062 9.219 1 94.31 40 ALA B CA 1
ATOM 1619 C C . ALA B 1 40 ? 1.659 -16.375 8.109 1 94.31 40 ALA B C 1
ATOM 1621 O O . ALA B 1 40 ? 0.535 -15.922 8.336 1 94.31 40 ALA B O 1
ATOM 1622 N N . ARG B 1 41 ? 2.217 -16.328 6.938 1 94.75 41 ARG B N 1
ATOM 1623 C CA . ARG B 1 41 ? 1.602 -15.672 5.793 1 94.75 41 ARG B CA 1
ATOM 1624 C C . ARG B 1 41 ? 0.347 -16.406 5.34 1 94.75 41 ARG B C 1
ATOM 1626 O O . ARG B 1 41 ? -0.591 -15.797 4.828 1 94.75 41 ARG B O 1
ATOM 1633 N N . LEU B 1 42 ? 0.363 -17.703 5.559 1 96.81 42 LEU B N 1
ATOM 1634 C CA . LEU B 1 42 ? -0.692 -18.547 4.996 1 96.81 42 LEU B CA 1
ATOM 1635 C C . LEU B 1 42 ? -1.774 -18.828 6.031 1 96.81 42 LEU B C 1
ATOM 1637 O O . LEU B 1 42 ? -2.865 -19.281 5.688 1 96.81 42 LEU B O 1
ATOM 1641 N N . THR B 1 43 ? -1.418 -18.547 7.227 1 95.62 43 THR B N 1
ATOM 1642 C CA . THR B 1 43 ? -2.416 -18.719 8.273 1 95.62 43 THR B CA 1
ATOM 1643 C C . THR B 1 43 ? -3.621 -17.812 8.023 1 95.62 43 THR B C 1
ATOM 1645 O O . THR B 1 43 ? -3.471 -16.688 7.539 1 95.62 43 THR B O 1
ATOM 1648 N N . GLU B 1 44 ? -4.766 -18.297 8.43 1 94.38 44 GLU B N 1
ATOM 1649 C CA . GLU B 1 44 ? -6.016 -17.594 8.195 1 94.38 44 GLU B CA 1
ATOM 1650 C C . GLU B 1 44 ? -5.969 -16.188 8.781 1 94.38 44 GLU B C 1
ATOM 1652 O O . GLU B 1 44 ? -5.594 -16 9.945 1 94.38 44 GLU B O 1
ATOM 1657 N N . GLN B 1 45 ? -6.324 -15.25 7.961 1 95.69 45 GLN B N 1
ATOM 1658 C CA . GLN B 1 45 ? -6.398 -13.844 8.344 1 95.69 45 GLN B CA 1
ATOM 1659 C C . GLN B 1 45 ? -7.648 -13.188 7.773 1 95.69 45 GLN B C 1
ATOM 1661 O O . GLN B 1 45 ? -8.07 -13.492 6.656 1 95.69 45 GLN B O 1
ATOM 1666 N N . ALA B 1 46 ? -8.219 -12.281 8.57 1 95.8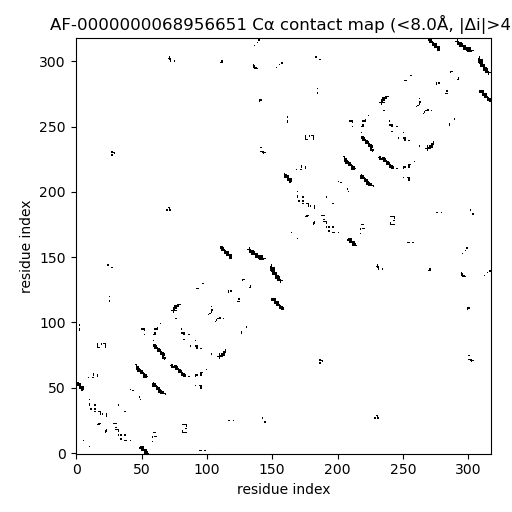1 46 ALA B N 1
ATOM 1667 C CA . ALA B 1 46 ? -9.383 -11.547 8.086 1 95.81 46 ALA B CA 1
ATOM 1668 C C . ALA B 1 46 ? -9.07 -10.844 6.766 1 95.81 46 ALA B C 1
ATOM 1670 O O . ALA B 1 46 ? -8.039 -10.188 6.629 1 95.81 46 ALA B O 1
ATOM 1671 N N . GLY B 1 47 ? -9.914 -11.055 5.738 1 97.56 47 GLY B N 1
ATOM 1672 C CA . GLY B 1 47 ? -9.797 -10.359 4.469 1 97.56 47 GLY B CA 1
ATOM 1673 C C . GLY B 1 47 ? -8.836 -11.023 3.506 1 97.56 47 GLY B C 1
ATOM 1674 O O . GLY B 1 47 ? -8.57 -10.5 2.42 1 97.56 47 GLY B O 1
ATOM 1675 N N . VAL B 1 48 ? -8.305 -12.188 3.938 1 98.19 48 VAL B N 1
ATOM 1676 C CA . VAL B 1 48 ? -7.324 -12.836 3.078 1 98.19 48 VAL B CA 1
ATOM 1677 C C . VAL B 1 48 ? -7.844 -14.211 2.646 1 98.19 48 VAL B C 1
ATOM 1679 O O . VAL B 1 48 ? -8.367 -14.961 3.463 1 98.19 48 VAL B O 1
ATOM 1682 N N . LYS B 1 49 ? -7.785 -14.484 1.379 1 98.12 49 LYS B N 1
ATOM 1683 C CA . LYS B 1 49 ? -8.086 -15.797 0.823 1 98.12 49 LYS B CA 1
ATOM 1684 C C . LYS B 1 49 ? -6.863 -16.391 0.121 1 98.12 49 LYS B C 1
ATOM 1686 O O . LYS B 1 49 ? -6.145 -15.68 -0.584 1 98.12 49 LYS B O 1
ATOM 1691 N N . GLN B 1 50 ? -6.664 -17.672 0.383 1 98.44 50 GLN B N 1
ATOM 1692 C CA . GLN B 1 50 ? -5.566 -18.406 -0.227 1 98.44 50 GLN B CA 1
ATOM 1693 C C . GLN B 1 50 ? -6.09 -19.484 -1.179 1 98.44 50 GLN B C 1
ATOM 1695 O O . GLN B 1 50 ? -6.816 -20.391 -0.763 1 98.44 50 GLN B O 1
ATOM 1700 N N . LEU B 1 51 ? -5.66 -19.359 -2.439 1 98.75 51 LEU B N 1
ATOM 1701 C CA . LEU B 1 51 ? -6.055 -20.344 -3.432 1 98.75 51 LEU B CA 1
ATOM 1702 C C . LEU B 1 51 ? -4.84 -21.109 -3.963 1 98.75 51 LEU B C 1
ATOM 1704 O O . LEU B 1 51 ? -3.768 -20.516 -4.133 1 98.75 51 LEU B O 1
ATOM 1708 N N . VAL B 1 52 ? -5.031 -22.391 -4.27 1 98.81 52 VAL B N 1
ATOM 1709 C CA . VAL B 1 52 ? -4.008 -23.156 -4.969 1 98.81 52 VAL B CA 1
ATOM 1710 C C . VAL B 1 52 ? -4.609 -23.781 -6.227 1 98.81 52 VAL B C 1
ATOM 1712 O O . VAL B 1 52 ? -5.797 -24.109 -6.262 1 98.81 52 VAL B O 1
ATOM 1715 N N . ALA B 1 53 ? -3.811 -23.859 -7.25 1 98.88 53 ALA B N 1
ATOM 1716 C CA . ALA B 1 53 ? -4.082 -24.688 -8.414 1 98.88 53 ALA B CA 1
ATOM 1717 C C . ALA B 1 53 ? -3.393 -26.047 -8.297 1 98.88 53 ALA B C 1
ATOM 1719 O O . ALA B 1 53 ? -2.199 -26.125 -7.996 1 98.88 53 ALA B O 1
ATOM 1720 N N . CYS B 1 54 ? -4.164 -27.141 -8.547 1 98.69 54 CYS B N 1
ATOM 1721 C CA . CYS B 1 54 ? -3.625 -28.484 -8.422 1 98.69 54 CYS B CA 1
ATOM 1722 C C . CYS B 1 54 ? -3.805 -29.266 -9.719 1 98.69 54 CYS B C 1
ATOM 1724 O O . CYS B 1 54 ? -4.855 -29.172 -10.359 1 98.69 54 CYS B O 1
ATOM 1726 N N . ILE B 1 55 ? -2.73 -29.891 -10.141 1 98 55 ILE B N 1
ATOM 1727 C CA . ILE B 1 55 ? -2.773 -30.906 -11.195 1 98 55 ILE B CA 1
ATOM 1728 C C . ILE B 1 55 ? -2.367 -32.25 -10.641 1 98 55 ILE B C 1
ATOM 1730 O O . ILE B 1 55 ? -1.254 -32.438 -10.133 1 98 55 ILE B O 1
ATOM 1734 N N . ASP B 1 56 ? -3.254 -33.281 -10.719 1 95.44 56 ASP B N 1
ATOM 1735 C CA . ASP B 1 56 ? -3.029 -34.594 -10.148 1 95.44 56 ASP B CA 1
ATOM 1736 C C . ASP B 1 56 ? -2.607 -34.5 -8.68 1 95.44 56 ASP B C 1
ATOM 1738 O O . ASP B 1 56 ? -1.61 -35.094 -8.273 1 95.44 56 ASP B O 1
ATOM 1742 N N . ASP B 1 57 ? -3.186 -33.531 -7.871 1 94.12 57 ASP B N 1
ATOM 1743 C CA . ASP B 1 57 ? -3.061 -33.312 -6.438 1 94.12 57 ASP B CA 1
ATOM 1744 C C . ASP B 1 57 ? -1.713 -32.688 -6.094 1 94.12 57 ASP B C 1
ATOM 1746 O O . ASP B 1 57 ? -1.327 -32.625 -4.926 1 94.12 57 ASP B O 1
ATOM 1750 N N . ILE B 1 58 ? -1.025 -32.281 -7.152 1 97.56 58 ILE B N 1
ATOM 1751 C CA . ILE B 1 58 ? 0.203 -31.516 -6.965 1 97.56 58 ILE B CA 1
ATOM 1752 C C . ILE B 1 58 ? -0.103 -30.031 -7.035 1 97.56 58 ILE B C 1
ATOM 1754 O O . ILE B 1 58 ? -0.738 -29.562 -7.98 1 97.56 58 ILE B O 1
ATOM 1758 N N . VAL B 1 59 ? 0.308 -29.328 -5.98 1 98.75 59 VAL B N 1
ATOM 1759 C CA . VAL B 1 59 ? 0.158 -27.875 -6.012 1 98.75 59 VAL B CA 1
ATOM 1760 C C . VAL B 1 59 ? 1.126 -27.281 -7.027 1 98.75 59 VAL B C 1
ATOM 1762 O O . VAL B 1 59 ? 2.342 -27.453 -6.914 1 98.75 59 VAL B O 1
ATOM 1765 N N . VAL B 1 60 ? 0.591 -26.516 -8.008 1 98.75 60 VAL B N 1
ATOM 1766 C CA . VAL B 1 60 ? 1.439 -26.016 -9.086 1 98.75 60 VAL B CA 1
ATOM 1767 C C . VAL B 1 60 ? 1.321 -24.5 -9.188 1 98.75 60 VAL B C 1
ATOM 1769 O O . VAL B 1 60 ? 2.014 -23.875 -9.984 1 98.75 60 VAL B O 1
ATOM 1772 N N . GLY B 1 61 ? 0.433 -23.859 -8.414 1 98.75 61 GLY B N 1
ATOM 1773 C CA . GLY B 1 61 ? 0.247 -22.422 -8.375 1 98.75 61 GLY B CA 1
ATOM 1774 C C . GLY B 1 61 ? -0.431 -21.938 -7.102 1 98.75 61 GLY B C 1
ATOM 1775 O O . GLY B 1 61 ? -1.079 -22.734 -6.406 1 98.75 61 GLY B O 1
ATOM 1776 N N . HIS B 1 62 ? -0.242 -20.703 -6.797 1 98.81 62 HIS B N 1
ATOM 1777 C CA . HIS B 1 62 ? -0.774 -20.078 -5.594 1 98.81 62 HIS B CA 1
ATOM 1778 C C . HIS B 1 62 ? -1.201 -18.641 -5.863 1 98.81 62 HIS B C 1
ATOM 1780 O O . HIS B 1 62 ? -0.526 -17.906 -6.594 1 98.81 62 HIS B O 1
ATOM 1786 N N . LEU B 1 63 ? -2.326 -18.25 -5.336 1 98.88 63 LEU B N 1
ATOM 1787 C CA . LEU B 1 63 ? -2.83 -16.891 -5.43 1 98.88 63 LEU B CA 1
ATOM 1788 C C . LEU B 1 63 ? -3.459 -16.438 -4.109 1 98.88 63 LEU B C 1
ATOM 1790 O O . LEU B 1 63 ? -4.293 -17.156 -3.547 1 98.88 63 LEU B O 1
ATOM 1794 N N . SER B 1 64 ? -3.031 -15.359 -3.635 1 98.75 64 SER B N 1
ATOM 1795 C CA . SER B 1 64 ? -3.609 -14.766 -2.432 1 98.75 64 SER B CA 1
ATOM 1796 C C . SER B 1 64 ? -4.414 -13.516 -2.762 1 98.75 64 SER B C 1
ATOM 1798 O O . SER B 1 64 ? -3.965 -12.672 -3.537 1 98.75 64 SER B O 1
ATOM 1800 N N . ILE B 1 65 ? -5.629 -13.445 -2.268 1 98.75 65 ILE B N 1
ATOM 1801 C CA . ILE B 1 65 ? -6.484 -12.266 -2.359 1 98.75 65 ILE B CA 1
ATOM 1802 C C . ILE B 1 65 ? -6.488 -11.523 -1.023 1 98.75 65 ILE B C 1
ATOM 1804 O O . ILE B 1 65 ? -6.684 -12.133 0.03 1 98.75 65 ILE B O 1
ATOM 1808 N N . GLN B 1 66 ? -6.23 -10.281 -1.066 1 98.62 66 GLN B N 1
ATOM 1809 C CA . GLN B 1 66 ? -6.293 -9.461 0.137 1 98.62 66 GLN B CA 1
ATOM 1810 C C . GLN B 1 66 ? -7.32 -8.344 -0.018 1 98.62 66 GLN B C 1
ATOM 1812 O O . GLN B 1 66 ? -7.18 -7.48 -0.892 1 98.62 66 GLN B O 1
ATOM 1817 N N . VAL B 1 67 ? -8.344 -8.352 0.813 1 98.56 67 VAL B N 1
ATOM 1818 C CA . VAL B 1 67 ? -9.32 -7.27 0.905 1 98.56 67 VAL B CA 1
ATOM 1819 C C . VAL B 1 67 ? -9.102 -6.488 2.199 1 98.56 67 VAL B C 1
ATOM 1821 O O . VAL B 1 67 ? -9.359 -7 3.291 1 98.56 67 VAL B O 1
ATOM 1824 N N . PRO B 1 68 ? -8.617 -5.219 2.043 1 97.88 68 PRO B N 1
ATOM 1825 C CA . PRO B 1 68 ? -8.43 -4.426 3.26 1 97.88 68 PRO B CA 1
ATOM 1826 C C . PRO B 1 68 ? -9.688 -4.367 4.125 1 97.88 68 PRO B C 1
ATOM 1828 O O . PRO B 1 68 ? -10.805 -4.285 3.602 1 97.88 68 PRO B O 1
ATOM 1831 N N . GLN B 1 69 ? -9.445 -4.352 5.418 1 95.38 69 GLN B N 1
ATOM 1832 C CA . GLN B 1 69 ? -10.57 -4.34 6.34 1 95.38 69 GLN B CA 1
ATOM 1833 C C . GLN B 1 69 ? -11.008 -2.912 6.664 1 95.38 69 GLN B C 1
ATOM 1835 O O . GLN B 1 69 ? -12.094 -2.693 7.191 1 95.38 69 GLN B O 1
ATOM 1840 N N . ARG B 1 70 ? -10.141 -1.951 6.402 1 94.19 70 ARG B N 1
ATOM 1841 C CA . ARG B 1 70 ? -10.531 -0.553 6.566 1 94.19 70 ARG B CA 1
ATOM 1842 C C . ARG B 1 70 ? -11.688 -0.194 5.637 1 94.19 70 ARG B C 1
ATOM 1844 O O . ARG B 1 70 ? -11.602 -0.406 4.426 1 94.19 70 ARG B O 1
ATOM 1851 N N . PRO B 1 71 ? -12.727 0.404 6.176 1 95.62 71 PRO B N 1
ATOM 1852 C CA . PRO B 1 71 ? -13.969 0.543 5.414 1 95.62 71 PRO B CA 1
ATOM 1853 C C . PRO B 1 71 ? -13.797 1.356 4.137 1 95.62 71 PRO B C 1
ATOM 1855 O O . PRO B 1 71 ? -14.406 1.043 3.111 1 95.62 71 PRO B O 1
ATOM 1858 N N . ARG B 1 72 ? -12.938 2.322 4.133 1 97.88 72 ARG B N 1
ATOM 1859 C CA . ARG B 1 72 ? -12.859 3.24 3 1 97.88 72 ARG B CA 1
ATOM 1860 C C . ARG B 1 72 ? -12.016 2.648 1.876 1 97.88 72 ARG B C 1
ATOM 1862 O O . ARG B 1 72 ? -11.898 3.24 0.801 1 97.88 72 ARG B O 1
ATOM 1869 N N . ARG B 1 73 ? -11.477 1.432 2.117 1 98.44 73 ARG B N 1
ATOM 1870 C CA . ARG B 1 73 ? -10.758 0.7 1.079 1 98.44 73 ARG B CA 1
ATOM 1871 C C . ARG B 1 73 ? -11.289 -0.721 0.94 1 98.44 73 ARG B C 1
ATOM 1873 O O . ARG B 1 73 ? -10.688 -1.553 0.258 1 98.44 73 ARG B O 1
ATOM 1880 N N . SER B 1 74 ? -12.422 -1.019 1.615 1 98.06 74 SER B N 1
ATOM 1881 C CA . SER B 1 74 ? -12.883 -2.4 1.693 1 98.06 74 SER B CA 1
ATOM 1882 C C . SER B 1 74 ? -13.5 -2.854 0.373 1 98.06 74 SER B C 1
ATOM 1884 O O . SER B 1 74 ? -13.766 -4.043 0.182 1 98.06 74 SER B O 1
ATOM 1886 N N . HIS B 1 75 ? -13.719 -1.923 -0.562 1 98.69 75 HIS B N 1
ATOM 1887 C CA . HIS B 1 75 ? -14.195 -2.262 -1.896 1 98.69 75 HIS B CA 1
ATOM 1888 C C . HIS B 1 75 ? -13.039 -2.637 -2.818 1 98.69 75 HIS B C 1
ATOM 1890 O O . HIS B 1 75 ? -13.242 -2.885 -4.008 1 98.69 75 HIS B O 1
ATOM 1896 N N . VAL B 1 76 ? -11.812 -2.693 -2.352 1 98.88 76 VAL B N 1
ATOM 1897 C CA . VAL B 1 76 ? -10.594 -2.947 -3.115 1 98.88 76 VAL B CA 1
ATOM 1898 C C . VAL B 1 76 ? -10.039 -4.324 -2.756 1 98.88 76 VAL B C 1
ATOM 1900 O O . VAL B 1 76 ? -10.102 -4.746 -1.599 1 98.88 76 VAL B O 1
ATOM 1903 N N . ALA B 1 77 ? -9.461 -5.012 -3.709 1 98.88 77 ALA B N 1
ATOM 1904 C CA . ALA B 1 77 ? -8.664 -6.211 -3.469 1 98.88 77 ALA B CA 1
ATOM 1905 C C . ALA B 1 77 ? -7.273 -6.078 -4.09 1 98.88 77 ALA B C 1
ATOM 1907 O O . ALA B 1 77 ? -7.117 -5.492 -5.164 1 98.88 77 ALA B O 1
ATOM 1908 N N . ASP B 1 78 ? -6.344 -6.508 -3.443 1 98.75 78 ASP B N 1
ATOM 1909 C CA . ASP B 1 78 ? -5.004 -6.766 -3.965 1 98.75 78 ASP B CA 1
ATOM 1910 C C . ASP B 1 78 ? -4.723 -8.266 -4.027 1 98.75 78 ASP B C 1
ATOM 1912 O O . ASP B 1 78 ? -5.355 -9.055 -3.326 1 98.75 78 ASP B O 1
ATOM 1916 N N . PHE B 1 79 ? -3.75 -8.609 -4.891 1 98.75 79 PHE B N 1
ATOM 1917 C CA . PHE B 1 79 ? -3.471 -10.039 -4.969 1 98.75 79 PHE B CA 1
ATOM 1918 C C . PHE B 1 79 ? -2.035 -10.289 -5.414 1 98.75 79 PHE B C 1
ATOM 1920 O O . PHE B 1 79 ? -1.384 -9.391 -5.953 1 98.75 79 PHE B O 1
ATOM 1927 N N . GLY B 1 80 ? -1.549 -11.398 -5.102 1 98.12 80 GLY B N 1
ATOM 1928 C CA . GLY B 1 80 ? -0.323 -11.992 -5.613 1 98.12 80 GLY B CA 1
ATOM 1929 C C . GLY B 1 80 ? -0.527 -13.375 -6.188 1 98.12 80 GLY B C 1
ATOM 1930 O O . GLY B 1 80 ? -1.42 -14.109 -5.758 1 98.12 80 GLY B O 1
ATOM 1931 N N . ILE B 1 81 ? 0.332 -13.688 -7.113 1 98.62 81 ILE B N 1
ATOM 1932 C CA . ILE B 1 81 ? 0.164 -14.969 -7.801 1 98.62 81 ILE B CA 1
ATOM 1933 C C . ILE B 1 81 ? 1.53 -15.531 -8.18 1 98.62 81 ILE B C 1
ATOM 1935 O O . ILE B 1 81 ? 2.455 -14.781 -8.5 1 98.62 81 ILE B O 1
ATOM 1939 N N . CYS B 1 82 ? 1.606 -16.797 -8.094 1 98.12 82 CYS B N 1
ATOM 1940 C CA . CYS B 1 82 ? 2.787 -17.5 -8.586 1 98.12 82 CYS B CA 1
ATOM 1941 C C . CYS B 1 82 ? 2.408 -18.844 -9.188 1 98.12 82 CYS B C 1
ATOM 1943 O O . CYS B 1 82 ? 1.382 -19.422 -8.828 1 98.12 82 CYS B O 1
ATOM 1945 N N . VAL B 1 83 ? 3.164 -19.219 -10.148 1 98.31 83 VAL B N 1
ATOM 1946 C CA . VAL B 1 83 ? 3.066 -20.531 -10.766 1 98.31 83 VAL B CA 1
ATOM 1947 C C . VAL B 1 83 ? 4.426 -21.234 -10.719 1 98.31 83 VAL B C 1
ATOM 1949 O O . VAL B 1 83 ? 5.457 -20.609 -10.992 1 98.31 83 VAL B O 1
ATOM 1952 N N . ASP B 1 84 ? 4.406 -22.453 -10.32 1 98.38 84 ASP B N 1
ATOM 1953 C CA . ASP B 1 84 ? 5.617 -23.266 -10.383 1 98.38 84 ASP B CA 1
ATOM 1954 C C . ASP B 1 84 ? 6.262 -23.172 -11.766 1 98.38 84 ASP B C 1
ATOM 1956 O O . ASP B 1 84 ? 5.609 -23.422 -12.781 1 98.38 84 ASP B O 1
ATOM 1960 N N . ALA B 1 85 ? 7.5 -22.875 -11.758 1 97 85 ALA B N 1
ATOM 1961 C CA . ALA B 1 85 ? 8.211 -22.625 -13.008 1 97 85 ALA B CA 1
ATOM 1962 C C . ALA B 1 85 ? 8.18 -23.844 -13.914 1 97 85 ALA B C 1
ATOM 1964 O O . ALA B 1 85 ? 8.188 -23.719 -15.141 1 97 85 ALA B O 1
ATOM 1965 N N . ARG B 1 86 ? 8.086 -25.016 -13.367 1 95.81 86 ARG B N 1
ATOM 1966 C CA . ARG B 1 86 ? 8.07 -26.266 -14.125 1 95.81 86 ARG B CA 1
ATOM 1967 C C . ARG B 1 86 ? 6.738 -26.453 -14.844 1 95.81 86 ARG B C 1
ATOM 1969 O O . ARG B 1 86 ? 6.625 -27.297 -15.734 1 95.81 86 ARG B O 1
ATOM 1976 N N . TRP B 1 87 ? 5.785 -25.609 -14.5 1 96.31 87 TRP B N 1
ATOM 1977 C CA . TRP B 1 87 ? 4.434 -25.781 -15.016 1 96.31 87 TRP B CA 1
ATOM 1978 C C . TRP B 1 87 ? 3.986 -24.562 -15.797 1 96.31 87 TRP B C 1
ATOM 1980 O O . TRP B 1 87 ? 2.787 -24.328 -15.984 1 96.31 87 TRP B O 1
ATOM 1990 N N . HIS B 1 88 ? 4.879 -23.734 -16.25 1 93.5 88 HIS B N 1
ATOM 1991 C CA . HIS B 1 88 ? 4.531 -22.516 -16.984 1 93.5 88 HIS B CA 1
ATOM 1992 C C . HIS B 1 88 ? 3.906 -22.844 -18.328 1 93.5 88 HIS B C 1
ATOM 1994 O O . HIS B 1 88 ? 4.066 -23.953 -18.844 1 93.5 88 HIS B O 1
ATOM 2000 N N . ASN B 1 89 ? 3.172 -21.922 -18.812 1 92.44 89 ASN B N 1
ATOM 2001 C CA . ASN B 1 89 ? 2.58 -21.984 -20.156 1 92.44 89 ASN B CA 1
ATOM 2002 C C . ASN B 1 89 ? 1.58 -23.125 -20.266 1 92.44 89 ASN B C 1
ATOM 2004 O O . ASN B 1 89 ? 1.58 -23.859 -21.266 1 92.44 89 ASN B O 1
ATOM 2008 N N . ARG B 1 90 ? 0.756 -23.281 -19.219 1 94.88 90 ARG B N 1
ATOM 2009 C CA . ARG B 1 90 ? -0.266 -24.328 -19.203 1 94.88 90 ARG B CA 1
ATOM 2010 C C . ARG B 1 90 ? -1.611 -23.766 -18.75 1 94.88 90 ARG B C 1
ATOM 2012 O O . ARG B 1 90 ? -2.502 -24.516 -18.359 1 94.88 90 ARG B O 1
ATOM 2019 N N . GLY B 1 91 ? -1.672 -22.453 -18.703 1 96.25 91 GLY B N 1
ATOM 2020 C CA . GLY B 1 91 ? -2.938 -21.812 -18.391 1 96.25 91 GLY B CA 1
ATOM 2021 C C . GLY B 1 91 ? -3.217 -21.734 -16.906 1 96.25 91 GLY B C 1
ATOM 2022 O O . GLY B 1 91 ? -4.328 -21.406 -16.484 1 96.25 91 GLY B O 1
ATOM 2023 N N . ILE B 1 92 ? -2.256 -22.016 -16.062 1 98.06 92 ILE B N 1
ATOM 2024 C CA . ILE B 1 92 ? -2.438 -22.078 -14.617 1 98.06 92 ILE B CA 1
ATOM 2025 C C . ILE B 1 92 ? -2.705 -20.688 -14.07 1 98.06 92 ILE B C 1
ATOM 2027 O O . ILE B 1 92 ? -3.656 -20.484 -13.312 1 98.06 92 ILE B O 1
ATOM 2031 N N . ALA B 1 93 ? -1.909 -19.75 -14.469 1 98.12 93 ALA B N 1
ATOM 2032 C CA . ALA B 1 93 ? -2.10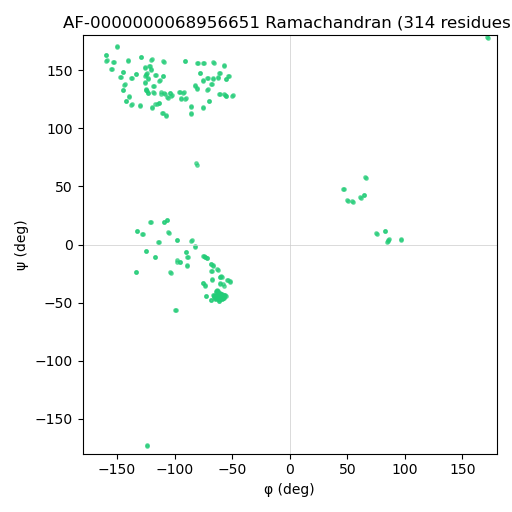9 -18.375 -14.023 1 98.12 93 ALA B CA 1
ATOM 2033 C C . ALA B 1 93 ? -3.488 -17.859 -14.438 1 98.12 93 ALA B C 1
ATOM 2035 O O . ALA B 1 93 ? -4.191 -17.25 -13.633 1 98.12 93 ALA B O 1
ATOM 2036 N N . SER B 1 94 ? -3.832 -18.141 -15.641 1 98 94 SER B N 1
ATOM 2037 C CA . SER B 1 94 ? -5.129 -17.719 -16.156 1 98 94 SER B CA 1
ATOM 2038 C C . SER B 1 94 ? -6.27 -18.297 -15.328 1 98 94 SER B C 1
ATOM 2040 O O . SER B 1 94 ? -7.219 -17.594 -14.984 1 98 94 SER B O 1
ATOM 2042 N N . ALA B 1 95 ? -6.18 -19.547 -15.008 1 98.5 95 ALA B N 1
ATOM 2043 C CA . ALA B 1 95 ? -7.219 -20.203 -14.219 1 98.5 95 ALA B CA 1
ATOM 2044 C C . ALA B 1 95 ? -7.34 -19.578 -12.836 1 98.5 95 ALA B C 1
ATOM 2046 O O . ALA B 1 95 ? -8.453 -19.328 -12.352 1 98.5 95 ALA B O 1
ATOM 2047 N N . LEU B 1 96 ? -6.234 -19.297 -12.188 1 98.81 96 LEU B N 1
ATOM 2048 C CA . LEU B 1 96 ? -6.219 -18.656 -10.875 1 98.81 96 LEU B CA 1
ATOM 2049 C C . LEU B 1 96 ? -6.805 -17.25 -10.938 1 98.81 96 LEU B C 1
ATOM 2051 O O . LEU B 1 96 ? -7.629 -16.891 -10.102 1 98.81 96 LEU B O 1
ATOM 2055 N N . ILE B 1 97 ? -6.438 -16.5 -11.922 1 98.75 97 ILE B N 1
ATOM 2056 C CA . ILE B 1 97 ? -6.883 -15.117 -12.07 1 98.75 97 ILE B CA 1
ATOM 2057 C C . ILE B 1 97 ? -8.391 -15.086 -12.336 1 98.75 97 ILE B C 1
ATOM 2059 O O . ILE B 1 97 ? -9.117 -14.297 -11.727 1 98.75 97 ILE B O 1
ATOM 2063 N N . ARG B 1 98 ? -8.875 -15.945 -13.172 1 98.56 98 ARG B N 1
ATOM 2064 C CA . ARG B 1 98 ? -10.312 -16 -13.438 1 98.56 98 ARG B CA 1
ATOM 2065 C C . ARG B 1 98 ? -11.094 -16.312 -12.172 1 98.56 98 ARG B C 1
ATOM 2067 O O . ARG B 1 98 ? -12.141 -15.711 -11.922 1 98.56 98 ARG B O 1
ATOM 2074 N N . THR B 1 99 ? -10.586 -17.25 -11.445 1 98.81 99 THR B N 1
ATOM 2075 C CA . THR B 1 99 ? -11.242 -17.625 -10.195 1 98.81 99 THR B CA 1
ATOM 2076 C C . THR B 1 99 ? -11.25 -16.438 -9.227 1 98.81 99 THR B C 1
ATOM 2078 O O . THR B 1 99 ? -12.273 -16.141 -8.617 1 98.81 99 THR B O 1
ATOM 2081 N N . MET B 1 100 ? -10.133 -15.805 -9.086 1 98.81 100 MET B N 1
ATOM 2082 C CA . MET B 1 100 ? -10.008 -14.641 -8.211 1 98.81 100 MET B CA 1
ATOM 2083 C C . MET B 1 100 ? -10.953 -13.523 -8.648 1 98.81 100 MET B C 1
ATOM 2085 O O . MET B 1 100 ? -11.641 -12.93 -7.816 1 98.81 100 MET B O 1
ATOM 2089 N N . ILE B 1 101 ? -11.031 -13.242 -9.953 1 98.81 101 ILE B N 1
ATOM 2090 C CA . ILE B 1 101 ? -11.906 -12.195 -10.469 1 98.81 101 ILE B CA 1
ATOM 2091 C C . ILE B 1 101 ? -13.359 -12.555 -10.172 1 98.81 101 ILE B C 1
ATOM 2093 O O . ILE B 1 101 ? -14.141 -11.695 -9.758 1 98.81 101 ILE B O 1
ATOM 2097 N N . ASP B 1 102 ? -13.711 -13.805 -10.422 1 98.62 102 ASP B N 1
ATOM 2098 C CA . ASP B 1 102 ? -15.062 -14.258 -10.125 1 98.62 102 ASP B CA 1
ATOM 2099 C C . ASP B 1 102 ? -15.398 -14.039 -8.648 1 98.62 102 ASP B C 1
ATOM 2101 O O . ASP B 1 102 ? -16.484 -13.539 -8.32 1 98.62 102 ASP B O 1
ATOM 2105 N N . MET B 1 103 ? -14.5 -14.391 -7.754 1 98.62 103 MET B N 1
ATOM 2106 C CA . MET B 1 103 ? -14.711 -14.195 -6.32 1 98.62 103 MET B CA 1
ATOM 2107 C C . MET B 1 103 ? -14.891 -12.719 -5.996 1 98.62 103 MET B C 1
ATOM 2109 O O . MET B 1 103 ? -15.82 -12.344 -5.273 1 98.62 103 MET B O 1
ATOM 2113 N N . CYS B 1 104 ? -14.023 -11.914 -6.531 1 98.69 104 CYS B N 1
ATOM 2114 C CA . CYS B 1 104 ? -14.062 -10.477 -6.25 1 98.69 104 CYS B CA 1
ATOM 2115 C C . CYS B 1 104 ? -15.352 -9.859 -6.777 1 98.69 104 CYS B C 1
ATOM 2117 O O . CYS B 1 104 ? -16.016 -9.109 -6.062 1 98.69 104 CYS B O 1
ATOM 2119 N N . ASP B 1 105 ? -15.742 -10.211 -7.988 1 98.12 105 ASP B N 1
ATOM 2120 C CA . ASP B 1 105 ? -16.859 -9.586 -8.68 1 98.12 105 ASP B CA 1
ATOM 2121 C C . ASP B 1 105 ? -18.188 -10.055 -8.109 1 98.12 105 ASP B C 1
ATOM 2123 O O . ASP B 1 105 ? -19.156 -9.281 -8.023 1 98.12 105 ASP B O 1
ATOM 2127 N N . ASN B 1 106 ? -18.172 -11.258 -7.695 1 98.12 106 ASN B N 1
ATOM 2128 C CA . ASN B 1 106 ? -19.5 -11.836 -7.48 1 98.12 106 ASN B CA 1
ATOM 2129 C C . ASN B 1 106 ? -19.719 -12.188 -6.012 1 98.12 106 ASN B C 1
ATOM 2131 O O . ASN B 1 106 ? -20.859 -12.422 -5.594 1 98.12 106 ASN B O 1
ATOM 2135 N N . TRP B 1 107 ? -18.672 -12.148 -5.191 1 97.88 107 TRP B N 1
ATOM 2136 C CA . TRP B 1 107 ? -18.875 -12.695 -3.855 1 97.88 107 TRP B CA 1
ATOM 2137 C C . TRP B 1 107 ? -18.312 -11.758 -2.793 1 97.88 107 TRP B C 1
ATOM 2139 O O . TRP B 1 107 ? -18.781 -11.75 -1.652 1 97.88 107 TRP B O 1
ATOM 2149 N N . LEU B 1 108 ? -17.344 -10.898 -3.115 1 97.75 108 LEU B N 1
ATOM 2150 C CA . LEU B 1 108 ? -16.594 -10.18 -2.088 1 97.75 108 LEU B CA 1
ATOM 2151 C C . LEU B 1 108 ? -16.875 -8.688 -2.148 1 97.75 108 LEU B C 1
ATOM 2153 O O . LEU B 1 108 ? -16.219 -7.895 -1.466 1 97.75 108 LEU B O 1
ATOM 2157 N N . ARG B 1 109 ? -17.734 -8.227 -3.01 1 96.81 109 ARG B N 1
ATOM 2158 C CA . ARG B 1 109 ? -18.141 -6.828 -3.133 1 96.81 109 ARG B CA 1
ATOM 2159 C C . ARG B 1 109 ? -16.938 -5.945 -3.48 1 96.81 109 ARG B C 1
ATOM 2161 O O . ARG B 1 109 ? -16.781 -4.859 -2.926 1 96.81 109 ARG B O 1
ATOM 2168 N N . VAL B 1 110 ? -16.156 -6.465 -4.332 1 98.56 110 VAL B N 1
ATOM 2169 C CA . VAL B 1 110 ? -14.961 -5.75 -4.777 1 98.56 110 VAL B CA 1
ATOM 2170 C C . VAL B 1 110 ? -15.281 -4.953 -6.043 1 98.56 110 VAL B C 1
ATOM 2172 O O . VAL B 1 110 ? -15.898 -5.473 -6.969 1 98.56 110 VAL B O 1
ATOM 2175 N N . GLU B 1 111 ? -14.898 -3.645 -6.02 1 98.62 111 GLU B N 1
ATOM 2176 C CA . GLU B 1 111 ? -15.086 -2.756 -7.164 1 98.62 111 GLU B CA 1
ATOM 2177 C C . GLU B 1 111 ? -13.773 -2.537 -7.914 1 98.62 111 GLU B C 1
ATOM 2179 O O . GLU B 1 111 ? -13.781 -2.17 -9.094 1 98.62 111 GLU B O 1
ATOM 2184 N N . ARG B 1 112 ? -12.711 -2.693 -7.254 1 98.81 112 ARG B N 1
ATOM 2185 C CA . ARG B 1 112 ? -11.359 -2.438 -7.746 1 98.81 112 ARG B CA 1
ATOM 2186 C C . ARG B 1 112 ? -10.398 -3.541 -7.316 1 98.81 112 ARG B C 1
ATOM 2188 O O . ARG B 1 112 ? -10.312 -3.869 -6.133 1 98.81 112 ARG B O 1
ATOM 2195 N N . ILE B 1 113 ? -9.773 -4.215 -8.273 1 98.94 113 ILE B N 1
ATOM 2196 C CA . ILE B 1 113 ? -8.68 -5.141 -8.016 1 98.94 113 ILE B CA 1
ATOM 2197 C C . ILE B 1 113 ? -7.355 -4.512 -8.461 1 98.94 113 ILE B C 1
ATOM 2199 O O . ILE B 1 113 ? -7.234 -4.039 -9.594 1 98.94 113 ILE B O 1
ATOM 2203 N N . GLU B 1 114 ? -6.395 -4.484 -7.547 1 98.94 114 GLU B N 1
ATOM 2204 C CA . GLU B 1 114 ? -5.156 -3.797 -7.895 1 98.94 114 GLU B CA 1
ATOM 2205 C C . GLU B 1 114 ? -3.939 -4.676 -7.621 1 98.94 114 GLU B C 1
ATOM 2207 O O . GLU B 1 114 ? -4.047 -5.699 -6.938 1 98.94 114 GLU B O 1
ATOM 2212 N N . LEU B 1 115 ? -2.854 -4.316 -8.234 1 98.81 115 LEU B N 1
ATOM 2213 C CA . LEU B 1 115 ? -1.573 -4.98 -8.016 1 98.81 115 LEU B CA 1
ATOM 2214 C C . LEU B 1 115 ? -0.415 -4.09 -8.445 1 98.81 115 LEU B C 1
ATOM 2216 O O . LEU B 1 115 ? -0.622 -3.082 -9.125 1 98.81 115 LEU B O 1
ATOM 2220 N N . THR B 1 116 ? 0.767 -4.422 -7.98 1 98.75 116 THR B N 1
ATOM 2221 C CA . THR B 1 116 ? 2.023 -3.91 -8.516 1 98.75 116 THR B CA 1
ATOM 2222 C C . THR B 1 116 ? 2.82 -5.027 -9.188 1 98.75 116 THR B C 1
ATOM 2224 O O . THR B 1 116 ? 2.783 -6.176 -8.734 1 98.75 116 THR B O 1
ATOM 2227 N N . VAL B 1 117 ? 3.457 -4.715 -10.266 1 98.81 117 VAL B N 1
ATOM 2228 C CA . VAL B 1 117 ? 4.246 -5.676 -11.023 1 98.81 117 VAL B CA 1
ATOM 2229 C C . VAL B 1 117 ? 5.469 -4.988 -11.617 1 98.81 117 VAL B C 1
ATOM 2231 O O . VAL B 1 117 ? 5.375 -3.865 -12.117 1 98.81 117 VAL B O 1
ATOM 2234 N N . PHE B 1 118 ? 6.637 -5.637 -11.453 1 98.75 118 PHE B N 1
ATOM 2235 C CA . PHE B 1 118 ? 7.828 -5.055 -12.055 1 98.75 118 PHE B CA 1
ATOM 2236 C C . PHE B 1 118 ? 7.629 -4.832 -13.555 1 98.75 118 PHE B C 1
ATOM 2238 O O . PHE B 1 118 ? 7.055 -5.68 -14.234 1 98.75 118 PHE B O 1
ATOM 2245 N N . VAL B 1 119 ? 8.156 -3.762 -14.07 1 98.69 119 VAL B N 1
ATOM 2246 C CA . VAL B 1 119 ? 7.832 -3.285 -15.414 1 98.69 119 VAL B CA 1
ATOM 2247 C C . VAL B 1 119 ? 8.383 -4.258 -16.453 1 98.69 119 VAL B C 1
ATOM 2249 O O . VAL B 1 119 ? 7.875 -4.324 -17.578 1 98.69 119 VAL B O 1
ATOM 2252 N N . ASP B 1 120 ? 9.383 -5.031 -16.062 1 98.25 120 ASP B N 1
ATOM 2253 C CA . ASP B 1 120 ? 10.031 -5.918 -17.031 1 98.25 120 ASP B CA 1
ATOM 2254 C C . ASP B 1 120 ? 9.477 -7.34 -16.922 1 98.25 120 ASP B C 1
ATOM 2256 O O . ASP B 1 120 ? 10.008 -8.266 -17.547 1 98.25 120 ASP B O 1
ATOM 2260 N N . ASN B 1 121 ? 8.461 -7.535 -16.047 1 97.56 121 ASN B N 1
ATOM 2261 C CA . ASN B 1 121 ? 7.762 -8.812 -15.992 1 97.56 121 ASN B CA 1
ATOM 2262 C C . ASN B 1 121 ? 6.711 -8.93 -17.094 1 97.56 121 ASN B C 1
ATOM 2264 O O . ASN B 1 121 ? 5.516 -9.008 -16.812 1 97.56 121 ASN B O 1
ATOM 2268 N N . GLU B 1 122 ? 7.152 -9.023 -18.297 1 97.44 122 GLU B N 1
ATOM 2269 C CA . GLU B 1 122 ? 6.316 -8.938 -19.484 1 97.44 122 GLU B CA 1
ATOM 2270 C C . GLU B 1 122 ? 5.273 -10.047 -19.516 1 97.44 122 GLU B C 1
ATOM 2272 O O . GLU B 1 122 ? 4.102 -9.805 -19.812 1 97.44 122 GLU B O 1
ATOM 2277 N N . PRO B 1 123 ? 5.695 -11.281 -19.188 1 95.38 123 PRO B N 1
ATOM 2278 C CA . PRO B 1 123 ? 4.684 -12.344 -19.219 1 95.38 123 PRO B CA 1
ATOM 2279 C C . PRO B 1 123 ? 3.531 -12.086 -18.25 1 95.38 123 PRO B C 1
ATOM 2281 O O . PRO B 1 123 ? 2.367 -12.297 -18.609 1 95.38 123 PRO B O 1
ATOM 2284 N N . ALA B 1 124 ? 3.797 -11.641 -17.062 1 97.31 124 ALA B N 1
ATOM 2285 C CA . ALA B 1 124 ? 2.75 -11.352 -16.078 1 97.31 124 ALA B CA 1
ATOM 2286 C C . ALA B 1 124 ? 1.87 -10.195 -16.547 1 97.31 124 ALA B C 1
ATOM 2288 O O . ALA B 1 124 ? 0.642 -10.273 -16.484 1 97.31 124 ALA B O 1
ATOM 2289 N N . VAL B 1 125 ? 2.498 -9.133 -17.031 1 98.44 125 VAL B N 1
ATOM 2290 C CA . VAL B 1 125 ? 1.778 -7.957 -17.516 1 98.44 125 VAL B CA 1
ATOM 2291 C C . VAL B 1 125 ? 0.809 -8.359 -18.625 1 98.44 125 VAL B C 1
ATOM 2293 O O . VAL B 1 125 ? -0.341 -7.914 -18.641 1 98.44 125 VAL B O 1
ATOM 2296 N N . ALA B 1 126 ? 1.302 -9.195 -19.5 1 97.75 126 ALA B N 1
ATOM 2297 C CA . ALA B 1 126 ? 0.469 -9.664 -20.609 1 97.75 126 ALA B CA 1
ATOM 2298 C C . ALA B 1 126 ? -0.765 -10.398 -20.094 1 97.75 126 ALA B C 1
ATOM 2300 O O . ALA B 1 126 ? -1.873 -10.195 -20.594 1 97.75 126 ALA B O 1
ATOM 2301 N N . VAL B 1 127 ? -0.611 -11.242 -19.141 1 97.5 127 VAL B N 1
ATOM 2302 C CA . VAL B 1 127 ? -1.723 -11.992 -18.562 1 97.5 127 VAL B CA 1
ATOM 2303 C C . VAL B 1 127 ? -2.705 -11.039 -17.891 1 97.5 127 VAL B C 1
ATOM 2305 O O . VAL B 1 127 ? -3.918 -11.156 -18.078 1 97.5 127 VAL B O 1
ATOM 2308 N N . TYR B 1 128 ? -2.184 -10.078 -17.078 1 98.62 128 TYR B N 1
ATOM 2309 C CA . TYR B 1 128 ? -3.049 -9.125 -16.391 1 98.62 128 TYR B CA 1
ATOM 2310 C C . TYR B 1 128 ? -3.863 -8.312 -17.391 1 98.62 128 TYR B C 1
ATOM 2312 O O . TYR B 1 128 ? -5.07 -8.125 -17.203 1 98.62 128 TYR B O 1
ATOM 2320 N N . LYS B 1 129 ? -3.191 -7.863 -18.422 1 98.69 129 LYS B N 1
ATOM 2321 C CA . LYS B 1 129 ? -3.891 -7.102 -19.453 1 98.69 129 LYS B CA 1
ATOM 2322 C C . LYS B 1 129 ? -4.984 -7.938 -20.109 1 98.69 129 LYS B C 1
ATOM 2324 O O . LYS B 1 129 ? -6.07 -7.434 -20.406 1 98.69 129 LYS B O 1
ATOM 2329 N N . LYS B 1 130 ? -4.672 -9.148 -20.375 1 98.25 130 LYS B N 1
ATOM 2330 C CA . LYS B 1 130 ? -5.641 -10.07 -20.969 1 98.25 130 LYS B CA 1
ATOM 2331 C C . LYS B 1 130 ? -6.922 -10.125 -20.141 1 98.25 130 LYS B C 1
ATOM 2333 O O . LYS B 1 130 ? -8.008 -10.32 -20.688 1 98.25 130 LYS B O 1
ATOM 2338 N N . TYR B 1 131 ? -6.809 -9.93 -18.875 1 98.31 131 TYR B N 1
ATOM 2339 C CA . TYR B 1 131 ? -7.965 -10.086 -18 1 98.31 131 TYR B CA 1
ATOM 2340 C C . TYR B 1 131 ? -8.477 -8.734 -17.516 1 98.31 131 TYR B C 1
ATOM 2342 O O . TYR B 1 131 ? -9.156 -8.641 -16.484 1 98.31 131 TYR B O 1
ATOM 2350 N N . GLY B 1 132 ? -8.148 -7.699 -18.219 1 98.56 132 GLY B N 1
ATOM 2351 C CA . GLY B 1 132 ? -8.828 -6.422 -18.062 1 98.56 132 GLY B CA 1
ATOM 2352 C C . GLY B 1 132 ? -8.094 -5.469 -17.141 1 98.56 132 GLY B C 1
ATOM 2353 O O . GLY B 1 132 ? -8.602 -4.387 -16.828 1 98.56 132 GLY B O 1
ATOM 2354 N N . PHE B 1 133 ? -6.922 -5.824 -16.656 1 98.88 133 PHE B N 1
ATOM 2355 C CA . PHE B 1 133 ? -6.125 -4.887 -15.883 1 98.88 133 PHE B CA 1
ATOM 2356 C C . PHE B 1 133 ? -5.473 -3.846 -16.781 1 98.88 133 PHE B C 1
ATOM 2358 O O . PHE B 1 133 ? -5.02 -4.164 -17.891 1 98.88 133 PHE B O 1
ATOM 2365 N N . GLU B 1 134 ? -5.438 -2.637 -16.297 1 98.88 134 GLU B N 1
ATOM 2366 C CA . GLU B 1 134 ? -4.793 -1.527 -17 1 98.88 134 GLU B CA 1
ATOM 2367 C C . GLU B 1 134 ? -3.67 -0.928 -16.156 1 98.88 134 GLU B C 1
ATOM 2369 O O . GLU B 1 134 ? -3.721 -0.963 -14.922 1 98.88 134 GLU B O 1
ATOM 2374 N N . ILE B 1 135 ? -2.666 -0.387 -16.812 1 98.88 135 ILE B N 1
ATOM 2375 C CA . ILE B 1 135 ? -1.614 0.35 -16.109 1 98.88 135 ILE B CA 1
ATOM 2376 C C . ILE B 1 135 ? -2.137 1.722 -15.695 1 98.88 135 ILE B C 1
ATOM 2378 O O . ILE B 1 135 ? -2.535 2.527 -16.531 1 98.88 135 ILE B O 1
ATOM 2382 N N . GLU B 1 136 ? -2.146 1.923 -14.461 1 98.94 136 GLU B N 1
ATOM 2383 C CA . GLU B 1 136 ? -2.6 3.205 -13.938 1 98.94 136 GLU B CA 1
ATOM 2384 C C . GLU B 1 136 ? -1.426 4.148 -13.688 1 98.94 136 GLU B C 1
ATOM 2386 O O . GLU B 1 136 ? -1.617 5.355 -13.516 1 98.94 136 GLU B O 1
ATOM 2391 N N . GLY B 1 137 ? -0.249 3.611 -13.672 1 98.81 137 GLY B N 1
ATOM 2392 C CA . GLY B 1 137 ? 0.947 4.41 -13.461 1 98.81 137 GLY B CA 1
ATOM 2393 C C . GLY B 1 137 ? 2.199 3.576 -13.273 1 98.81 137 GLY B C 1
ATOM 2394 O O . GLY B 1 137 ? 2.148 2.348 -13.352 1 98.81 137 GLY B O 1
ATOM 2395 N N . THR B 1 138 ? 3.291 4.258 -13.109 1 98.94 138 THR B N 1
ATOM 2396 C CA . THR B 1 138 ? 4.594 3.623 -12.93 1 98.94 138 THR B CA 1
ATOM 2397 C C . THR B 1 138 ? 5.312 4.207 -11.719 1 98.94 138 THR B C 1
ATOM 2399 O O . THR B 1 138 ? 5.504 5.422 -11.633 1 98.94 138 THR B O 1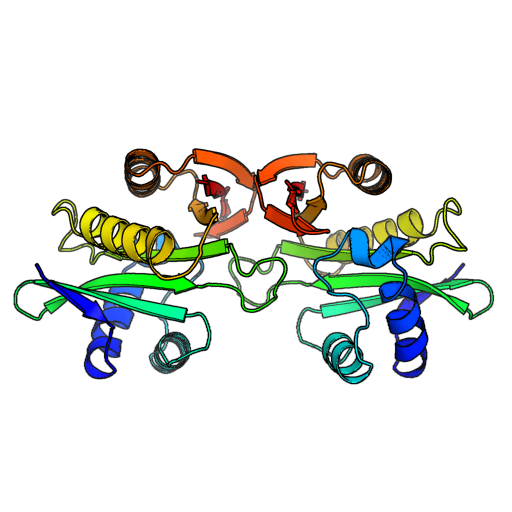
ATOM 2402 N N . GLY B 1 139 ? 5.594 3.34 -10.766 1 98.88 139 GLY B N 1
ATOM 2403 C CA . GLY B 1 139 ? 6.441 3.723 -9.648 1 98.88 139 GLY B CA 1
ATOM 2404 C C . GLY B 1 139 ? 7.922 3.551 -9.938 1 98.88 139 GLY B C 1
ATOM 2405 O O . GLY B 1 139 ? 8.414 2.426 -10.047 1 98.88 139 GLY B O 1
ATOM 2406 N N . LYS B 1 140 ? 8.641 4.617 -10.016 1 98.81 140 LYS B N 1
ATOM 2407 C CA . LYS B 1 140 ? 10.078 4.57 -10.25 1 98.81 140 LYS B CA 1
ATOM 2408 C C . LYS B 1 140 ? 10.828 4.066 -9.023 1 98.81 140 LYS B C 1
ATOM 2410 O O . LYS B 1 140 ? 10.445 4.367 -7.891 1 98.81 140 LYS B O 1
ATOM 2415 N N . LYS B 1 141 ? 11.93 3.264 -9.297 1 98.81 141 LYS B N 1
ATOM 2416 C CA . LYS B 1 141 ? 12.742 2.736 -8.203 1 98.81 141 LYS B CA 1
ATOM 2417 C C . LYS B 1 141 ? 11.875 2.139 -7.105 1 98.81 141 LYS B C 1
ATOM 2419 O O . LYS B 1 141 ? 12.086 2.41 -5.922 1 98.81 141 LYS B O 1
ATOM 2424 N N . TYR B 1 142 ? 10.969 1.354 -7.531 1 98.81 142 TYR B N 1
ATOM 2425 C CA . TYR B 1 142 ? 9.922 0.841 -6.652 1 98.81 142 TYR B CA 1
ATOM 2426 C C . TYR B 1 142 ? 10.477 -0.211 -5.699 1 98.81 142 TYR B C 1
ATOM 2428 O O . TYR B 1 142 ? 10.156 -0.212 -4.512 1 98.81 142 TYR B O 1
ATOM 2436 N N . GLY B 1 143 ? 11.258 -1.067 -6.223 1 98.62 143 GLY B N 1
ATOM 2437 C CA . GLY B 1 143 ? 11.812 -2.146 -5.422 1 98.62 143 GLY B CA 1
ATOM 2438 C C . GLY B 1 143 ? 13.258 -2.457 -5.758 1 98.62 143 GLY B C 1
ATOM 2439 O O . GLY B 1 143 ? 13.734 -2.113 -6.84 1 98.62 143 GLY B O 1
ATOM 2440 N N . LEU B 1 144 ? 13.953 -3.09 -4.809 1 98.44 144 LEU B N 1
ATOM 2441 C CA . LEU B 1 144 ? 15.336 -3.521 -4.98 1 98.44 144 LEU B CA 1
ATOM 2442 C C . LEU B 1 144 ? 15.391 -4.941 -5.531 1 98.44 144 LEU B C 1
ATOM 2444 O O . LEU B 1 144 ? 14.734 -5.844 -5.008 1 98.44 144 LEU B O 1
ATOM 2448 N N . ARG B 1 145 ? 16.031 -5.156 -6.551 1 97.62 145 ARG B N 1
ATOM 2449 C CA . ARG B 1 145 ? 16.25 -6.469 -7.141 1 97.62 145 ARG B CA 1
ATOM 2450 C C . ARG B 1 145 ? 17.672 -6.574 -7.707 1 97.62 145 ARG B C 1
ATOM 2452 O O . ARG B 1 145 ? 18.078 -5.75 -8.523 1 97.62 145 ARG B O 1
ATOM 2459 N N . ASN B 1 146 ? 18.391 -7.578 -7.234 1 95.94 146 ASN B N 1
ATOM 2460 C CA . ASN B 1 146 ? 19.766 -7.812 -7.68 1 95.94 146 ASN B CA 1
ATOM 2461 C C . ASN B 1 146 ? 20.625 -6.566 -7.516 1 95.94 146 ASN B C 1
ATOM 2463 O O . ASN B 1 146 ? 21.391 -6.215 -8.422 1 95.94 146 ASN B O 1
ATOM 2467 N N . GLY B 1 147 ? 20.438 -5.832 -6.5 1 96.88 147 GLY B N 1
ATOM 2468 C CA . GLY B 1 147 ? 21.281 -4.699 -6.164 1 96.88 147 GLY B CA 1
ATOM 2469 C C . GLY B 1 147 ? 20.891 -3.426 -6.883 1 96.88 147 GLY B C 1
ATOM 2470 O O . GLY B 1 147 ? 21.547 -2.395 -6.734 1 96.88 147 GLY B O 1
ATOM 2471 N N . GLU B 1 148 ? 19.828 -3.512 -7.664 1 98.06 148 GLU B N 1
ATOM 2472 C CA . GLU B 1 148 ? 19.359 -2.344 -8.414 1 98.06 148 GLU B CA 1
ATOM 2473 C C . GLU B 1 148 ? 17.906 -2.029 -8.102 1 98.06 148 GLU B C 1
ATOM 2475 O O . GLU B 1 148 ? 17.109 -2.936 -7.836 1 98.06 148 GLU B O 1
ATOM 2480 N N . TYR B 1 149 ? 17.641 -0.764 -8.148 1 98.44 149 TYR B N 1
ATOM 2481 C CA . TYR B 1 149 ? 16.234 -0.373 -8.016 1 98.44 149 TYR B CA 1
ATOM 2482 C C . TYR B 1 149 ? 15.5 -0.531 -9.336 1 98.44 149 TYR B C 1
ATOM 2484 O O . TYR B 1 149 ? 16 -0.121 -10.391 1 98.44 149 TYR B O 1
ATOM 2492 N N . VAL B 1 150 ? 14.336 -1.11 -9.266 1 98.56 150 VAL B N 1
ATOM 2493 C CA . VAL B 1 150 ? 13.555 -1.421 -10.461 1 98.56 150 VAL B CA 1
ATOM 2494 C C . VAL B 1 150 ? 12.18 -0.765 -10.359 1 98.56 150 VAL B C 1
ATOM 2496 O O . VAL B 1 150 ? 11.586 -0.711 -9.281 1 98.56 150 VAL B O 1
ATOM 2499 N N . ASP B 1 151 ? 11.688 -0.289 -11.508 1 98.88 151 ASP B N 1
ATOM 2500 C CA . ASP B 1 151 ? 10.359 0.317 -11.586 1 98.88 151 ASP B CA 1
ATOM 2501 C C . ASP B 1 151 ? 9.266 -0.748 -11.531 1 98.88 151 ASP B C 1
ATOM 2503 O O . ASP B 1 151 ? 9.5 -1.901 -11.898 1 98.88 151 ASP B O 1
ATOM 2507 N N . ALA B 1 152 ? 8.086 -0.34 -11.102 1 98.88 152 ALA B N 1
ATOM 2508 C CA . ALA B 1 152 ? 6.91 -1.204 -11.102 1 98.88 152 ALA B CA 1
ATOM 2509 C C . ALA B 1 152 ? 5.699 -0.481 -11.68 1 98.88 152 ALA B C 1
ATOM 2511 O O . ALA B 1 152 ? 5.555 0.732 -11.516 1 98.88 152 ALA B O 1
ATOM 2512 N N . TYR B 1 153 ? 4.879 -1.244 -12.32 1 98.94 153 TYR B N 1
ATOM 2513 C CA . TYR B 1 153 ? 3.57 -0.738 -12.711 1 98.94 153 TYR B CA 1
ATOM 2514 C C . TYR B 1 153 ? 2.582 -0.828 -11.555 1 98.94 153 TYR B C 1
ATOM 2516 O O . TYR B 1 153 ? 2.564 -1.819 -10.82 1 98.94 153 TYR B O 1
ATOM 2524 N N . PHE B 1 154 ? 1.838 0.205 -11.406 1 98.94 154 PHE B N 1
ATOM 2525 C CA . PHE B 1 154 ? 0.553 0.089 -10.727 1 98.94 154 PHE B CA 1
ATOM 2526 C C . PHE B 1 154 ? -0.538 -0.338 -11.703 1 98.94 154 PHE B C 1
ATOM 2528 O O . PHE B 1 154 ? -0.809 0.358 -12.68 1 98.94 154 PHE B O 1
ATOM 2535 N N . MET B 1 155 ? -1.179 -1.493 -11.469 1 98.94 155 MET B N 1
ATOM 2536 C CA . MET B 1 155 ? -2.254 -1.938 -12.344 1 98.94 155 MET B CA 1
ATOM 2537 C C . MET B 1 155 ? -3.547 -2.146 -11.562 1 98.94 155 MET B C 1
ATOM 2539 O O . MET B 1 155 ? -3.514 -2.443 -10.367 1 98.94 155 MET B O 1
ATOM 2543 N N . ALA B 1 156 ? -4.578 -2.004 -12.273 1 98.94 156 ALA B N 1
ATOM 2544 C CA . ALA B 1 156 ? -5.867 -2.277 -11.648 1 98.94 156 ALA B CA 1
ATOM 2545 C C . ALA B 1 156 ? -6.91 -2.67 -12.695 1 98.94 156 ALA B C 1
ATOM 2547 O O . ALA B 1 156 ? -6.77 -2.342 -13.875 1 98.94 156 ALA B O 1
ATOM 2548 N N . ARG B 1 157 ? -7.828 -3.428 -12.328 1 98.81 157 ARG B N 1
ATOM 2549 C CA . ARG B 1 157 ? -9.094 -3.711 -12.992 1 98.81 157 ARG B CA 1
ATOM 2550 C C . ARG B 1 157 ? -10.266 -3.119 -12.211 1 98.81 157 ARG B C 1
ATOM 2552 O O . ARG B 1 157 ? -10.523 -3.512 -11.07 1 98.81 157 ARG B O 1
ATOM 2559 N N . VAL B 1 158 ? -10.898 -2.148 -12.805 1 98.62 158 VAL B N 1
ATOM 2560 C CA . VAL B 1 158 ? -11.977 -1.421 -12.148 1 98.62 158 VAL B CA 1
ATOM 2561 C C . VAL B 1 158 ? -13.305 -1.729 -12.836 1 98.62 158 VAL B C 1
ATOM 2563 O O . VAL B 1 158 ? -13.398 -1.671 -14.062 1 98.62 158 VAL B O 1
ATOM 2566 N N . LYS B 1 159 ? -14.367 -2.098 -12.148 1 93.88 159 LYS B N 1
ATOM 2567 C CA . LYS B 1 159 ? -15.68 -2.385 -12.719 1 93.88 159 LYS B CA 1
ATOM 2568 C C . LYS B 1 159 ? -16.297 -1.136 -13.336 1 93.88 159 LYS B C 1
ATOM 2570 O O . LYS B 1 159 ? -16.031 -0.019 -12.883 1 93.88 159 LYS B O 1
#

Foldseek 3Di:
DDKDFDDPVCQVVVVVQCQDCVRVLWPQDDHDDDSVVSCVVNPDDPQKTKMFDDDVNRTFKIKMWGQDPPPVRNLEIEMDMTGRPVCPPPCRRVVVVVVVCCCSVPPRNHFKYKYKTFPPPVVVVVSCVVVAKDFPDKAFLPHDGPNGRTIITIIMHGD/DDKDFDDPVCQVVVVVQCQDCVRVLWPQDDHDDDSVVSCVVNPDDPQKTKMFDDDVNRTFKIKMWGQDPPPVRNLEIEMDMTGRPVCPPPCRRVVVVVVVVCCSVPPRNHFKYKYKTFPPPVVVVVSCVVVAKDFPDKAWLPHDGPNGRTIITIIMHGD